Protein AF-A0A2A4SV61-F1 (afdb_monomer_lite)

Foldseek 3Di:
DPPPPPVVVVVVVVLVVVLVVLLVVLVLLLQLQVQADPQFAEPVRNDHDPVAGSRPVHNVSSHSNRPLCQQFAPLSSVVSVVSNLVSPDDDDDDPVVVVVVVVLSLLVLLLLLLVDDQPDVCNCNHTHPSSNVSNVVLVPPPCSVVSNVVSVVVNVVVCVVSPCPPVVVVVVVVVVVVVVVVVVVVVVVVVVVVVVVVVVCVVVVVDDPPPPPPVVNVVVVVVVVVVVVVVVVVPDPPPDDDPDDDDDDDDDDDDDDDDDDDDPPPVVVVVVVVVVVVVVVVVVVVVVVVDDPPDPDDD

InterPro domains:
  IPR025199 DNA translocase FtsK, 4TM region [PF13491] (23-156)

pLDDT: mean 72.24, std 16.68, range [32.06, 92.56]

Organism: NCBI:txid2024889

Secondary structure (DSSP, 8-state):
--TTSHHHHHHHHHHHHHHHHHHHHHHHHHHHHHT--TTS--SS--PPPTT---STTHHHHHHHHHHHHHHHGGGGGHHHHHHHHHHT-----HHHHHHHHHHHHHHHHHHHHHHSPTT-THHHHHHHHHHHHHHHHHHS-TTHHHHHHHHHHHHHHHHHHTTTTTHHHHHHHHHHHHHHHHHHHHHHHHHHHHHHHHHHHHHTTSS----TT-HHHHHHHHHHHHHHHHHHTT-----S------------------------SSHHHHHHHHHHHHHHHHHHHHHHHTS--------

Sequence (299 aa):
MIFQLNSSIENNSLLKLWAPIKVLFGCIIFTTIVTQGWSDPSPENLLYSTEGIQNWLGLPGALVGGGLLMLWGWSAVALPLYWVFLSHQRKSPCGITFMVHLLAMMMFNLFVSLLFPQDHPSLYQATGLFGVMANQTLLEFPGRWLSLAIVAVYLTRFARRQRFSDTFPQLLLKLALYTFAFFKISCIYIFDSFQRLVRELQKQGLFSPINASFPGWQLFGQLREQWRNQSSLKESPLGQGALVTYHQSSNEKGKQQDQKSGNDHNVNQVSNQEVQAKLLLQRALEEYESHPHSQSEGM

Radius of gyration: 30.62 Å; chains: 1; bounding box: 87×69×86 Å

Structure (mmCIF, N/CA/C/O backbone):
data_AF-A0A2A4SV61-F1
#
_entry.id   AF-A0A2A4SV61-F1
#
loop_
_atom_site.group_PDB
_atom_site.id
_atom_site.type_symbol
_atom_site.label_atom_id
_atom_site.label_alt_id
_atom_site.label_comp_id
_atom_site.label_asym_id
_atom_site.label_entity_id
_atom_site.label_seq_id
_atom_site.pdbx_PDB_ins_code
_atom_site.Cartn_x
_atom_site.Cartn_y
_atom_site.Cartn_z
_atom_site.occupancy
_atom_site.B_iso_or_equiv
_atom_site.auth_seq_id
_atom_site.auth_comp_id
_atom_site.auth_asym_id
_atom_site.auth_atom_id
_atom_site.pdbx_PDB_model_num
ATOM 1 N N . MET A 1 1 ? -4.149 -21.597 47.122 1.00 51.56 1 MET A N 1
ATOM 2 C CA . MET A 1 1 ? -4.898 -21.744 45.851 1.00 51.56 1 MET A CA 1
ATOM 3 C C . MET A 1 1 ? -5.653 -20.460 45.447 1.00 51.56 1 MET A C 1
ATOM 5 O O . MET A 1 1 ? -6.688 -20.554 44.811 1.00 51.56 1 MET A O 1
ATOM 9 N N . ILE A 1 2 ? -5.152 -19.256 45.785 1.00 51.47 2 ILE A N 1
ATOM 10 C CA . ILE A 1 2 ? -5.833 -17.966 45.499 1.00 51.47 2 ILE A CA 1
ATOM 11 C C . ILE A 1 2 ? -4.993 -17.048 44.575 1.00 51.47 2 ILE A C 1
ATOM 13 O O . ILE A 1 2 ? -5.512 -16.114 43.980 1.00 51.47 2 ILE A O 1
ATOM 17 N N . PHE A 1 3 ? -3.714 -17.361 44.332 1.00 50.41 3 PHE A N 1
ATOM 18 C CA . PHE A 1 3 ? -2.809 -16.491 43.561 1.00 50.41 3 PHE A CA 1
ATOM 19 C C . PHE A 1 3 ? -2.845 -16.654 42.027 1.00 50.41 3 PHE A C 1
ATOM 21 O O . PHE A 1 3 ? -2.245 -15.847 41.325 1.00 50.41 3 PHE A O 1
ATOM 28 N N . GLN A 1 4 ? -3.550 -17.649 41.472 1.00 50.88 4 GLN A N 1
ATOM 29 C CA . GLN A 1 4 ? -3.588 -17.857 40.011 1.00 50.88 4 GLN A CA 1
ATOM 30 C C . GLN A 1 4 ? -4.715 -17.109 39.280 1.00 50.88 4 GLN A C 1
ATOM 32 O O . GLN A 1 4 ? -4.640 -16.954 38.064 1.00 50.88 4 GLN A O 1
ATOM 37 N N . LEU A 1 5 ? -5.719 -16.582 39.986 1.00 50.31 5 LEU A N 1
ATOM 38 C CA . LEU A 1 5 ? -6.856 -15.904 39.348 1.00 50.31 5 LEU A CA 1
ATOM 39 C C . LEU A 1 5 ? -6.565 -14.452 38.934 1.00 50.31 5 LEU A C 1
ATOM 41 O O . LEU A 1 5 ? -7.201 -13.955 38.008 1.00 50.31 5 LEU A O 1
ATOM 45 N N . ASN A 1 6 ? -5.570 -13.790 39.537 1.00 48.53 6 ASN A N 1
ATOM 46 C CA . ASN A 1 6 ? -5.314 -12.371 39.258 1.00 48.53 6 ASN A CA 1
ATOM 47 C C . ASN A 1 6 ? -4.507 -12.131 37.962 1.00 48.53 6 ASN A C 1
ATOM 49 O O . ASN A 1 6 ? -4.719 -11.137 37.276 1.00 48.53 6 ASN A O 1
ATOM 53 N N . SER A 1 7 ? -3.654 -13.080 37.549 1.00 53.84 7 SER A N 1
ATOM 54 C CA . SER A 1 7 ? -2.826 -12.944 36.329 1.00 53.84 7 SER A CA 1
ATOM 55 C C . SER A 1 7 ? -3.602 -13.114 35.010 1.00 53.84 7 SER A C 1
ATOM 57 O O . SER A 1 7 ? -3.150 -12.686 33.947 1.00 53.84 7 SER A O 1
ATOM 59 N N . SER A 1 8 ? -4.790 -13.727 35.053 1.00 52.12 8 SER A N 1
ATOM 60 C CA . SER A 1 8 ? -5.627 -13.934 33.863 1.00 52.12 8 SER A CA 1
ATOM 61 C C . SER A 1 8 ? -6.466 -12.696 33.511 1.00 52.12 8 SER A C 1
ATOM 63 O O . SER A 1 8 ? -6.779 -12.458 32.343 1.00 52.12 8 SER A O 1
ATOM 65 N N . ILE A 1 9 ? -6.802 -11.869 34.505 1.00 55.81 9 ILE A N 1
ATOM 66 C CA . ILE A 1 9 ? -7.632 -10.673 34.313 1.00 55.81 9 ILE A CA 1
ATOM 67 C C . ILE A 1 9 ? -6.796 -9.520 33.737 1.00 55.81 9 ILE A C 1
ATOM 69 O O . ILE A 1 9 ? -7.251 -8.835 32.820 1.00 55.81 9 ILE A O 1
ATOM 73 N N . GLU A 1 10 ? -5.547 -9.365 34.184 1.00 53.84 10 GLU A N 1
ATOM 74 C CA . GLU A 1 10 ? -4.655 -8.280 33.747 1.00 53.84 10 GLU A CA 1
ATOM 75 C C . GLU A 1 10 ? -4.152 -8.456 32.299 1.00 53.84 10 GLU A C 1
ATOM 77 O O . GLU A 1 10 ? -4.061 -7.499 31.532 1.00 53.84 10 GLU A O 1
ATOM 82 N N . ASN A 1 11 ? -3.946 -9.698 31.848 1.00 57.22 11 ASN A N 1
ATOM 83 C CA . ASN A 1 11 ? -3.545 -9.967 30.463 1.00 57.22 11 ASN A CA 1
ATOM 84 C C . ASN A 1 11 ? -4.653 -9.651 29.439 1.00 57.22 11 ASN A C 1
ATOM 86 O O . ASN A 1 11 ? -4.369 -9.271 28.301 1.00 57.22 11 ASN A O 1
ATOM 90 N N . ASN A 1 12 ? -5.927 -9.756 29.832 1.00 62.41 12 ASN A N 1
ATOM 91 C CA . ASN A 1 12 ? -7.058 -9.515 28.933 1.00 62.41 12 ASN A CA 1
ATOM 92 C C . ASN A 1 12 ? -7.325 -8.022 28.667 1.00 62.41 12 ASN A C 1
ATOM 94 O O . ASN A 1 12 ? -7.865 -7.688 27.608 1.00 62.41 12 ASN A O 1
ATOM 98 N N . SER A 1 13 ? -6.958 -7.120 29.584 1.00 64.69 13 SER A N 1
ATOM 99 C CA . SER A 1 13 ? -7.075 -5.668 29.372 1.00 64.69 13 SER A CA 1
ATOM 100 C C . SER A 1 13 ? -5.965 -5.148 28.455 1.00 64.69 13 SER A C 1
ATOM 102 O O . SER A 1 13 ? -6.255 -4.431 27.496 1.00 64.69 13 SER A O 1
ATOM 104 N N . LEU A 1 14 ? -4.723 -5.599 28.659 1.00 65.75 14 LEU A N 1
ATOM 105 C CA . LEU A 1 14 ? -3.586 -5.280 27.791 1.00 65.75 14 LEU A CA 1
ATOM 106 C C . LEU A 1 14 ? -3.812 -5.776 26.357 1.00 65.75 14 LEU A C 1
ATOM 108 O O . LEU A 1 14 ? -3.688 -5.000 25.410 1.00 65.75 14 LEU A O 1
ATOM 112 N N . LEU A 1 15 ? -4.235 -7.033 26.175 1.00 66.25 15 LEU A N 1
ATOM 113 C CA . LEU A 1 15 ? -4.543 -7.602 24.853 1.00 66.25 15 LEU A CA 1
ATOM 114 C C . LEU A 1 15 ? -5.675 -6.862 24.121 1.00 66.25 15 LEU A C 1
ATOM 116 O O . LEU A 1 15 ? -5.646 -6.766 22.892 1.00 66.25 15 LEU A O 1
ATOM 120 N N . LYS A 1 16 ? -6.650 -6.303 24.851 1.00 68.50 16 LYS A N 1
ATOM 121 C CA . LYS A 1 16 ? -7.700 -5.454 24.264 1.00 68.50 16 LYS A CA 1
ATOM 122 C C . LYS A 1 16 ? -7.161 -4.109 23.769 1.00 68.50 16 LYS A C 1
ATOM 124 O O . LYS A 1 16 ? -7.688 -3.603 22.783 1.00 68.50 16 LYS A O 1
ATOM 129 N N . LEU A 1 17 ? -6.118 -3.563 24.397 1.00 76.00 17 LEU A N 1
ATOM 130 C CA . LEU A 1 17 ? -5.492 -2.298 23.994 1.00 76.00 17 LEU A CA 1
ATOM 131 C C . LEU A 1 17 ? -4.609 -2.440 22.740 1.00 76.00 17 LEU A C 1
ATOM 133 O O . LEU A 1 17 ? -4.460 -1.496 21.969 1.00 76.00 17 LEU A O 1
ATOM 137 N N . TRP A 1 18 ? -4.066 -3.631 22.483 1.00 75.19 18 TRP A N 1
ATOM 138 C CA . TRP A 1 18 ? -3.217 -3.882 21.312 1.00 75.19 18 TRP A CA 1
ATOM 139 C C . TRP A 1 18 ? -3.957 -3.788 19.975 1.00 75.19 18 TRP A C 1
ATOM 141 O O . TRP A 1 18 ? -3.357 -3.419 18.966 1.00 75.19 18 TRP A O 1
ATOM 151 N N . ALA A 1 19 ? -5.249 -4.120 19.940 1.00 71.62 19 ALA A N 1
ATOM 152 C CA . ALA A 1 19 ? -6.049 -4.039 18.721 1.00 71.62 19 ALA A CA 1
ATOM 153 C C . ALA A 1 19 ? -6.177 -2.596 18.179 1.00 71.62 19 ALA A C 1
ATOM 155 O O . ALA A 1 19 ? -5.795 -2.380 17.028 1.00 71.62 19 ALA A O 1
ATOM 156 N N . PRO A 1 20 ? -6.628 -1.591 18.961 1.00 75.38 20 PRO A N 1
ATOM 157 C CA . PRO A 1 20 ? -6.706 -0.213 18.477 1.00 75.38 20 PRO A CA 1
ATOM 158 C C . PRO A 1 20 ? -5.329 0.384 18.163 1.00 75.38 20 PRO A C 1
ATOM 160 O O . PRO A 1 20 ? -5.220 1.129 17.194 1.00 75.38 20 PRO A O 1
ATOM 163 N N . ILE A 1 21 ? -4.269 0.013 18.894 1.00 78.62 21 ILE A N 1
ATOM 164 C CA . ILE A 1 21 ? -2.895 0.452 18.582 1.00 78.62 21 ILE A CA 1
ATOM 165 C C . ILE A 1 21 ? -2.464 -0.039 17.194 1.00 78.62 21 ILE A C 1
ATOM 167 O O . ILE A 1 21 ? -1.928 0.734 16.405 1.00 78.62 21 ILE A O 1
ATOM 171 N N . LYS A 1 22 ? -2.733 -1.308 16.858 1.00 76.75 22 LYS A N 1
ATOM 172 C CA . LYS A 1 22 ? -2.422 -1.862 15.529 1.00 76.75 22 LYS A CA 1
ATOM 173 C C . LYS A 1 22 ? -3.186 -1.153 14.414 1.00 76.75 22 LYS A C 1
ATOM 175 O O . LYS A 1 22 ? -2.609 -0.913 13.358 1.00 76.75 22 LYS A O 1
ATOM 180 N N . VAL A 1 23 ? -4.458 -0.826 14.646 1.00 78.25 23 VAL A N 1
ATOM 181 C CA . VAL A 1 23 ? -5.273 -0.070 13.684 1.00 78.25 23 VAL A CA 1
ATOM 182 C C . VAL A 1 23 ? -4.717 1.340 13.506 1.00 78.25 23 VAL A C 1
ATOM 184 O O . VAL A 1 23 ? -4.529 1.765 12.373 1.00 78.25 23 VAL A O 1
ATOM 187 N N . LEU A 1 24 ? -4.381 2.029 14.600 1.00 79.62 24 LEU A N 1
ATOM 188 C CA . LEU A 1 24 ? -3.780 3.362 14.555 1.00 79.62 24 LEU A CA 1
ATOM 189 C C . LEU A 1 24 ? -2.465 3.353 13.767 1.00 79.62 24 LEU A C 1
ATOM 191 O O . LEU A 1 24 ? -2.272 4.192 12.895 1.00 79.62 24 LEU A O 1
ATOM 195 N N . PHE A 1 25 ? -1.600 2.370 14.021 1.00 82.62 25 PHE A N 1
ATOM 196 C CA . PHE A 1 25 ? -0.340 2.214 13.296 1.00 82.62 25 PHE A CA 1
ATOM 197 C C . PHE A 1 25 ? -0.565 1.937 11.801 1.00 82.62 25 PHE A C 1
ATOM 199 O O . PHE A 1 25 ? 0.106 2.520 10.954 1.00 82.62 25 PHE A O 1
ATOM 206 N N . GLY A 1 26 ? -1.562 1.112 11.462 1.00 83.25 26 GLY A N 1
ATOM 207 C CA . GLY A 1 26 ? -1.983 0.893 10.077 1.00 83.25 26 GLY A CA 1
ATOM 208 C C . GLY A 1 26 ? -2.469 2.178 9.398 1.00 83.25 26 GLY A C 1
ATOM 209 O O . GLY A 1 26 ? -2.046 2.474 8.285 1.00 83.25 26 GLY A O 1
ATOM 210 N N . CYS A 1 27 ? -3.294 2.980 10.075 1.00 82.94 27 CYS A N 1
ATOM 211 C CA . CYS A 1 27 ? -3.759 4.270 9.557 1.00 82.94 27 CYS A CA 1
ATOM 212 C C . CYS A 1 27 ? -2.615 5.277 9.379 1.00 82.94 27 CYS A C 1
ATOM 214 O O . CYS A 1 27 ? -2.603 6.014 8.395 1.00 82.94 27 CYS A O 1
ATOM 216 N N . ILE A 1 28 ? -1.648 5.291 10.301 1.00 85.31 28 ILE A N 1
ATOM 217 C CA . ILE A 1 28 ? -0.432 6.109 10.215 1.00 85.31 28 ILE A CA 1
ATOM 218 C C . ILE A 1 28 ? 0.346 5.752 8.945 1.00 85.31 28 ILE A C 1
ATOM 220 O O . ILE A 1 28 ? 0.581 6.631 8.123 1.00 85.31 28 ILE A O 1
ATOM 224 N N . ILE A 1 29 ? 0.644 4.466 8.727 1.00 86.75 29 ILE A N 1
ATOM 225 C CA . ILE A 1 29 ? 1.354 3.996 7.524 1.00 86.75 29 ILE A CA 1
ATOM 226 C C . ILE A 1 29 ? 0.562 4.306 6.247 1.00 86.75 29 ILE A C 1
ATOM 228 O O . ILE A 1 29 ? 1.123 4.739 5.243 1.00 86.75 29 ILE A O 1
ATOM 232 N N . PHE A 1 30 ? -0.755 4.094 6.267 1.00 87.62 30 PHE A N 1
ATOM 233 C CA . PHE A 1 30 ? -1.609 4.425 5.129 1.00 87.62 30 PHE A CA 1
ATOM 234 C C . PHE A 1 30 ? -1.514 5.912 4.782 1.00 87.62 30 PHE A C 1
ATOM 236 O O . PHE A 1 30 ? -1.318 6.263 3.622 1.00 87.62 30 PHE A O 1
ATOM 243 N N . THR A 1 31 ? -1.590 6.775 5.797 1.00 85.50 31 THR A N 1
ATOM 244 C CA . THR A 1 31 ? -1.479 8.225 5.621 1.00 85.50 31 THR A CA 1
ATOM 245 C C . THR A 1 31 ? -0.122 8.583 5.030 1.00 85.50 31 THR A C 1
ATOM 247 O O . THR A 1 31 ? -0.092 9.289 4.033 1.00 85.50 31 THR A O 1
ATOM 250 N N . THR A 1 32 ? 0.981 8.024 5.543 1.00 89.31 32 THR A N 1
ATOM 251 C CA . THR A 1 32 ? 2.321 8.328 5.013 1.00 89.31 32 THR A CA 1
ATOM 252 C C . THR A 1 32 ? 2.492 7.946 3.552 1.00 89.31 32 THR A C 1
ATOM 254 O O . THR A 1 32 ? 3.194 8.647 2.840 1.00 89.31 32 THR A O 1
ATOM 257 N N . ILE A 1 33 ? 1.865 6.857 3.098 1.00 87.62 33 ILE A N 1
ATOM 258 C CA . ILE A 1 33 ? 1.924 6.444 1.690 1.00 87.62 33 ILE A CA 1
ATOM 259 C C . ILE A 1 33 ? 1.093 7.398 0.822 1.00 87.62 33 ILE A C 1
ATOM 261 O O . ILE A 1 33 ? 1.554 7.842 -0.223 1.00 87.62 33 ILE A O 1
ATOM 265 N N . VAL A 1 34 ? -0.131 7.721 1.248 1.00 87.88 34 VAL A N 1
ATOM 266 C CA . VAL A 1 34 ? -1.068 8.539 0.457 1.00 87.88 34 VAL A CA 1
ATOM 267 C C . VAL A 1 34 ? -0.649 10.008 0.399 1.00 87.88 34 VAL A C 1
ATOM 269 O O . VAL A 1 34 ? -0.910 10.673 -0.598 1.00 87.88 34 VAL A O 1
ATOM 272 N N . THR A 1 35 ? 0.002 10.521 1.444 1.00 87.50 35 THR A N 1
ATOM 273 C CA . THR A 1 35 ? 0.493 11.906 1.492 1.00 87.50 35 THR A CA 1
ATOM 274 C C . THR A 1 35 ? 1.910 12.056 0.947 1.00 87.50 35 THR A C 1
ATOM 276 O O . THR A 1 35 ? 2.476 13.134 1.088 1.00 87.50 35 THR A O 1
ATOM 279 N N . GLN A 1 36 ? 2.511 10.997 0.394 1.00 86.31 36 GLN A N 1
ATOM 280 C CA . GLN A 1 36 ? 3.852 11.080 -0.176 1.00 86.31 36 GLN A CA 1
ATOM 281 C C . GLN A 1 36 ? 3.828 11.954 -1.437 1.00 86.31 36 GLN A C 1
ATOM 283 O O . GLN A 1 36 ? 3.217 11.596 -2.447 1.00 86.31 36 GLN A O 1
ATOM 288 N N . GLY A 1 37 ? 4.517 13.088 -1.383 1.00 83.25 37 GLY A N 1
ATOM 289 C CA . GLY A 1 37 ? 4.795 13.932 -2.538 1.00 83.25 37 GLY A CA 1
ATOM 290 C C . GLY A 1 37 ? 5.889 13.344 -3.430 1.00 83.25 37 GLY A C 1
ATOM 291 O O . GLY A 1 37 ? 6.723 12.555 -2.989 1.00 83.25 37 GLY A O 1
ATOM 292 N N . TRP A 1 38 ? 5.930 13.754 -4.698 1.00 77.88 38 TRP A N 1
ATOM 293 C CA . TRP A 1 38 ? 7.012 13.363 -5.619 1.00 77.88 38 TRP A CA 1
ATOM 294 C C . TRP A 1 38 ? 8.381 13.895 -5.181 1.00 77.88 38 TRP A C 1
ATOM 296 O O . TRP A 1 38 ? 9.405 13.276 -5.453 1.00 77.88 38 TRP A O 1
ATOM 306 N N . SER A 1 39 ? 8.374 15.030 -4.485 1.00 80.75 39 SER A N 1
ATOM 307 C CA . SER A 1 39 ? 9.557 15.719 -3.972 1.00 80.75 39 SER A CA 1
ATOM 308 C C . SER A 1 39 ? 9.935 15.284 -2.548 1.00 80.75 39 SER A C 1
ATOM 310 O O . SER A 1 39 ? 10.888 15.820 -1.980 1.00 80.75 39 SER A O 1
ATOM 312 N N . ASP A 1 40 ? 9.180 14.355 -1.949 1.00 84.12 40 ASP A N 1
ATOM 313 C CA . ASP A 1 40 ? 9.438 13.895 -0.587 1.00 84.12 40 ASP A CA 1
ATOM 314 C C . ASP A 1 40 ? 10.644 12.949 -0.533 1.00 84.12 40 ASP A C 1
ATOM 316 O O . ASP A 1 40 ? 10.832 12.119 -1.430 1.00 84.12 40 ASP A O 1
ATOM 320 N N . PRO A 1 41 ? 11.442 13.013 0.548 1.00 81.19 41 PRO A N 1
ATOM 321 C CA . PRO A 1 41 ? 12.617 12.174 0.683 1.00 81.19 41 PRO A CA 1
ATOM 322 C C . PRO A 1 41 ? 12.243 10.690 0.744 1.00 81.19 41 PRO A C 1
ATOM 324 O O . PRO A 1 41 ? 11.275 10.287 1.393 1.00 81.19 41 PRO A O 1
ATOM 327 N N . SER A 1 42 ? 13.066 9.872 0.099 1.00 84.00 42 SER A N 1
ATOM 328 C CA . SER A 1 42 ? 13.009 8.409 0.123 1.00 84.00 42 SER A CA 1
ATOM 329 C C . SER A 1 42 ? 14.395 7.846 0.472 1.00 84.00 42 SER A C 1
ATOM 331 O O . SER A 1 42 ? 15.375 8.592 0.454 1.00 84.00 42 SER A O 1
ATOM 333 N N . PRO A 1 43 ? 14.528 6.548 0.795 1.00 82.19 43 PRO A N 1
ATOM 334 C CA . PRO A 1 43 ? 15.834 5.956 1.097 1.00 82.19 43 PRO A CA 1
ATOM 335 C C . PRO A 1 43 ? 16.877 6.120 -0.022 1.00 82.19 43 PRO A C 1
ATOM 337 O O . PRO A 1 43 ? 18.065 6.206 0.272 1.00 82.19 43 PRO A O 1
ATOM 340 N N . GLU A 1 44 ? 16.442 6.190 -1.284 1.00 77.44 44 GLU A N 1
ATOM 341 C CA . GLU A 1 44 ? 17.312 6.423 -2.447 1.00 77.44 44 GLU A CA 1
ATOM 342 C C . GLU A 1 44 ? 17.530 7.911 -2.745 1.00 77.44 44 GLU A C 1
ATOM 344 O O . GLU A 1 44 ? 18.569 8.289 -3.283 1.00 77.44 44 GLU A O 1
ATOM 349 N N . ASN A 1 45 ? 16.582 8.768 -2.360 1.00 76.44 45 ASN A N 1
ATOM 350 C CA . ASN A 1 45 ? 16.672 10.210 -2.537 1.00 76.44 45 ASN A CA 1
ATOM 351 C C . ASN A 1 45 ? 16.475 10.928 -1.197 1.00 76.44 45 ASN A C 1
ATOM 353 O O . ASN A 1 45 ? 15.378 11.373 -0.863 1.00 76.44 45 ASN A O 1
ATOM 357 N N . LEU A 1 46 ? 17.557 11.022 -0.423 1.00 76.38 46 LEU A N 1
ATOM 358 C CA . LEU A 1 46 ? 17.592 11.714 0.872 1.00 76.38 46 LEU A CA 1
ATOM 359 C C . LEU A 1 46 ? 17.671 13.244 0.738 1.00 76.38 46 LEU A C 1
ATOM 361 O O . LEU A 1 46 ? 17.625 13.950 1.748 1.00 76.38 46 LEU A O 1
ATOM 365 N N . LEU A 1 47 ? 17.826 13.762 -0.484 1.00 67.44 47 LEU A N 1
ATOM 366 C CA . LEU A 1 47 ? 17.884 15.197 -0.726 1.00 67.44 47 LEU A CA 1
ATOM 367 C C . LEU A 1 47 ? 16.497 15.798 -0.519 1.00 67.44 47 LEU A C 1
ATOM 369 O O . LEU A 1 47 ? 15.533 15.471 -1.206 1.00 67.44 47 LEU A O 1
ATOM 373 N N . TYR A 1 48 ? 16.420 16.702 0.448 1.00 63.41 48 TYR A N 1
ATOM 374 C CA . TYR A 1 48 ? 15.235 17.504 0.684 1.00 63.41 48 TYR A CA 1
ATOM 375 C C . TYR A 1 48 ? 15.012 18.458 -0.480 1.00 63.41 48 TYR A C 1
ATOM 377 O O . TYR A 1 48 ? 15.917 19.211 -0.850 1.00 63.41 48 TYR A O 1
ATOM 385 N N . SER A 1 49 ? 13.798 18.462 -1.025 1.00 63.72 49 SER A N 1
ATOM 386 C CA . SER A 1 49 ? 13.429 19.470 -2.008 1.00 63.72 49 SER A CA 1
ATOM 387 C C . SER A 1 49 ? 13.357 20.857 -1.364 1.00 63.72 49 SER A C 1
ATOM 389 O O . SER A 1 49 ? 13.039 21.010 -0.181 1.00 63.72 49 SER A O 1
ATOM 391 N N . THR A 1 50 ? 13.599 21.888 -2.169 1.00 64.00 50 THR A N 1
ATOM 392 C CA . THR A 1 50 ? 13.393 23.289 -1.782 1.00 64.00 50 THR A CA 1
ATOM 393 C C . THR A 1 50 ? 11.930 23.610 -1.465 1.00 64.00 50 THR A C 1
ATOM 395 O O . THR A 1 50 ? 11.663 24.607 -0.803 1.00 64.00 50 THR A O 1
ATOM 398 N N . GLU A 1 51 ? 10.988 22.772 -1.910 1.00 70.50 51 GLU A N 1
ATOM 399 C CA . GLU A 1 51 ? 9.548 22.903 -1.647 1.00 70.50 51 GLU A CA 1
ATOM 400 C C . GLU A 1 51 ? 9.142 22.354 -0.265 1.00 70.50 51 GLU A C 1
ATOM 402 O O . GLU A 1 51 ? 7.998 22.523 0.157 1.00 70.50 51 GLU A O 1
ATOM 407 N N . GLY A 1 52 ? 10.078 21.739 0.469 1.00 74.75 52 GLY A N 1
ATOM 408 C CA . GLY A 1 52 ? 9.839 21.148 1.786 1.00 74.75 52 GLY A CA 1
ATOM 409 C C . GLY A 1 52 ? 9.280 19.722 1.730 1.00 74.75 52 GLY A C 1
ATOM 410 O O . GLY A 1 52 ? 9.188 19.114 0.665 1.00 74.75 52 GLY A O 1
ATOM 411 N N . ILE A 1 53 ? 8.947 19.170 2.905 1.00 80.12 53 ILE A N 1
ATOM 412 C CA . ILE A 1 53 ? 8.282 17.864 3.034 1.00 80.12 53 ILE A CA 1
ATOM 413 C C . ILE A 1 53 ? 6.770 18.072 2.939 1.00 80.12 53 ILE A C 1
ATOM 415 O O . ILE A 1 53 ? 6.189 18.780 3.764 1.00 80.12 53 ILE A O 1
ATOM 419 N N . GLN A 1 54 ? 6.140 17.415 1.973 1.00 81.75 54 GLN A N 1
ATOM 420 C CA . GLN A 1 54 ? 4.692 17.391 1.772 1.00 81.75 54 GLN A CA 1
ATOM 421 C C . GLN A 1 54 ? 4.008 16.325 2.640 1.00 81.75 54 GLN A C 1
ATOM 423 O O . GLN A 1 54 ? 2.833 16.473 2.991 1.00 81.75 54 GLN A O 1
ATOM 428 N N . ASN A 1 55 ? 4.740 15.279 3.040 1.00 86.94 55 ASN A N 1
ATOM 429 C CA . ASN A 1 55 ? 4.232 14.243 3.930 1.00 86.94 55 ASN A CA 1
ATOM 430 C C . ASN A 1 55 ? 3.718 14.814 5.261 1.00 86.94 55 ASN A C 1
ATOM 432 O O . ASN A 1 55 ? 4.437 15.503 5.991 1.00 86.94 55 ASN A O 1
ATOM 436 N N . TRP A 1 56 ? 2.490 14.451 5.637 1.00 83.31 56 TRP A N 1
ATOM 437 C CA . TRP A 1 56 ? 1.832 14.991 6.831 1.00 83.31 56 TRP A CA 1
ATOM 438 C C . TRP A 1 56 ? 2.505 14.588 8.144 1.00 83.31 56 TRP A C 1
ATOM 440 O O . TRP A 1 56 ? 2.338 15.273 9.152 1.00 83.31 56 TRP A O 1
ATOM 450 N N . LEU A 1 57 ? 3.259 13.486 8.152 1.00 85.56 57 LEU A N 1
ATOM 451 C CA . LEU A 1 57 ? 4.002 13.033 9.331 1.00 85.56 57 LEU A CA 1
ATOM 452 C C . LEU A 1 57 ? 5.473 13.474 9.313 1.00 85.56 57 LEU A C 1
ATOM 454 O O . LEU A 1 57 ? 6.283 12.962 10.090 1.00 85.56 57 LEU A O 1
ATOM 458 N N . GLY A 1 58 ? 5.825 14.421 8.440 1.00 86.12 58 GLY A N 1
ATOM 459 C CA . GLY A 1 58 ? 7.176 14.955 8.314 1.00 86.12 58 GLY A CA 1
ATOM 460 C C . GLY A 1 58 ? 8.179 13.911 7.822 1.00 86.12 58 GLY A C 1
ATOM 461 O O . GLY A 1 58 ? 7.828 12.970 7.112 1.00 86.12 58 GLY A O 1
ATOM 462 N N . LEU A 1 59 ? 9.449 14.071 8.209 1.00 86.00 59 LEU A N 1
ATOM 463 C CA . LEU A 1 59 ? 10.554 13.256 7.690 1.00 86.00 59 LEU A CA 1
ATOM 464 C C . LEU A 1 59 ? 10.394 11.749 7.949 1.00 86.00 59 LEU A C 1
ATOM 466 O O . LEU A 1 59 ? 10.598 10.974 7.014 1.00 86.00 59 LEU A O 1
ATOM 470 N N . PRO A 1 60 ? 10.039 11.289 9.166 1.00 86.94 60 PRO A N 1
ATOM 471 C CA . PRO A 1 60 ? 9.896 9.857 9.414 1.00 86.94 60 PRO A CA 1
ATOM 472 C C . PRO A 1 60 ? 8.789 9.247 8.555 1.00 86.94 60 PRO A C 1
ATOM 474 O O . PRO A 1 60 ? 8.943 8.142 8.040 1.00 86.94 60 PRO A O 1
ATOM 477 N N . GLY A 1 61 ? 7.693 9.988 8.366 1.00 86.06 61 GLY A N 1
ATOM 478 C CA . GLY A 1 61 ? 6.608 9.585 7.483 1.00 86.06 61 GLY A CA 1
ATOM 479 C C . GLY A 1 61 ? 7.037 9.512 6.028 1.00 86.06 61 GLY A C 1
ATOM 480 O O . GLY A 1 61 ? 6.778 8.504 5.380 1.00 86.06 61 GLY A O 1
ATOM 481 N N . ALA A 1 62 ? 7.749 10.533 5.551 1.00 87.06 62 ALA A N 1
ATOM 482 C CA . ALA A 1 62 ? 8.262 10.592 4.189 1.00 87.06 62 ALA A CA 1
ATOM 483 C C . ALA A 1 62 ? 9.224 9.436 3.874 1.00 87.06 62 ALA A C 1
ATOM 485 O O . ALA A 1 62 ? 9.088 8.782 2.846 1.00 87.06 62 ALA A O 1
ATOM 486 N N . LEU A 1 63 ? 10.144 9.114 4.790 1.00 89.06 63 LEU A N 1
ATOM 487 C CA . LEU A 1 63 ? 11.085 8.003 4.612 1.00 89.06 63 LEU A CA 1
ATOM 488 C C . LEU A 1 63 ? 10.388 6.641 4.598 1.00 89.06 63 LEU A C 1
ATOM 490 O O . LEU A 1 63 ? 10.715 5.790 3.771 1.00 89.06 63 LEU A O 1
ATOM 494 N N . VAL A 1 64 ? 9.428 6.425 5.502 1.00 90.00 64 VAL A N 1
ATOM 495 C CA . VAL A 1 64 ? 8.673 5.166 5.565 1.00 90.00 64 VAL A CA 1
ATOM 496 C C . VAL A 1 64 ? 7.751 5.030 4.354 1.00 90.00 64 VAL A C 1
ATOM 498 O O . VAL A 1 64 ? 7.769 3.993 3.695 1.00 90.00 64 VAL A O 1
ATOM 501 N N . GLY A 1 65 ? 6.974 6.066 4.033 1.00 88.00 65 GLY A N 1
ATOM 502 C CA . GLY A 1 65 ? 6.072 6.100 2.882 1.00 88.00 65 GLY A CA 1
ATOM 503 C C . GLY A 1 65 ? 6.826 5.949 1.564 1.00 88.00 65 GLY A C 1
ATOM 504 O O . GLY A 1 65 ? 6.511 5.058 0.776 1.00 88.00 65 GLY A O 1
ATOM 505 N N . GLY A 1 66 ? 7.877 6.747 1.371 1.00 88.81 66 GLY A N 1
ATOM 506 C CA . GLY A 1 66 ? 8.761 6.692 0.210 1.00 88.81 66 GLY A CA 1
ATOM 507 C C . GLY A 1 66 ? 9.463 5.345 0.067 1.00 88.81 66 GLY A C 1
ATOM 508 O O . GLY A 1 66 ? 9.470 4.780 -1.020 1.00 88.81 66 GLY A O 1
ATOM 509 N N . GLY A 1 67 ? 9.979 4.769 1.157 1.00 89.44 67 GLY A N 1
ATOM 510 C CA . GLY A 1 67 ? 10.591 3.437 1.132 1.00 89.44 67 GLY A CA 1
ATOM 511 C C . GLY A 1 67 ? 9.599 2.323 0.787 1.00 89.44 67 GLY A C 1
ATOM 512 O O . GLY A 1 67 ? 9.915 1.426 0.006 1.00 89.44 67 GLY A O 1
ATOM 513 N N . LEU A 1 68 ? 8.374 2.389 1.317 1.00 90.81 68 LEU A N 1
ATOM 514 C CA . LEU A 1 68 ? 7.313 1.434 0.992 1.00 90.81 68 LEU A CA 1
ATOM 515 C C . LEU A 1 68 ? 6.887 1.535 -0.481 1.00 90.81 68 LEU A C 1
ATOM 517 O O . LEU A 1 68 ? 6.755 0.504 -1.141 1.00 90.81 68 LEU A O 1
ATOM 521 N N . LEU A 1 69 ? 6.711 2.753 -1.001 1.00 90.25 69 LEU A N 1
ATOM 522 C CA . LEU A 1 69 ? 6.383 3.005 -2.409 1.00 90.25 69 LEU A CA 1
ATOM 523 C C . LEU A 1 69 ? 7.523 2.610 -3.352 1.00 90.25 69 LEU A C 1
ATOM 525 O O . LEU A 1 69 ? 7.276 2.082 -4.426 1.00 90.25 69 LEU A O 1
ATOM 529 N N . MET A 1 70 ? 8.773 2.806 -2.955 1.00 90.31 70 MET A N 1
ATOM 530 C CA . MET A 1 70 ? 9.930 2.382 -3.741 1.00 90.31 70 MET A CA 1
ATOM 531 C C . MET A 1 70 ? 9.987 0.854 -3.872 1.00 90.31 70 MET A C 1
ATOM 533 O O . MET A 1 70 ? 10.156 0.318 -4.965 1.00 90.31 70 MET A O 1
ATOM 537 N N . LEU A 1 71 ? 9.788 0.129 -2.767 1.00 90.75 71 LEU A N 1
ATOM 538 C CA . LEU A 1 71 ? 9.873 -1.332 -2.761 1.00 90.75 71 LEU A CA 1
ATOM 539 C C . LEU A 1 71 ? 8.660 -2.003 -3.417 1.00 90.75 71 LEU A C 1
ATOM 541 O O . LEU A 1 71 ? 8.838 -2.937 -4.198 1.00 90.75 71 LEU A O 1
ATOM 545 N N . TRP A 1 72 ? 7.447 -1.539 -3.107 1.00 91.12 72 TRP A N 1
ATOM 546 C CA . TRP A 1 72 ? 6.193 -2.200 -3.492 1.00 91.12 72 TRP A CA 1
ATOM 547 C C . TRP A 1 72 ? 5.283 -1.353 -4.394 1.00 91.12 72 TRP A C 1
ATOM 549 O O . TRP A 1 72 ? 4.219 -1.823 -4.798 1.00 91.12 72 TRP A O 1
ATOM 559 N N . GLY A 1 73 ? 5.648 -0.119 -4.733 1.00 91.00 73 GLY A N 1
ATOM 560 C CA . GLY A 1 73 ? 4.796 0.777 -5.519 1.00 91.00 73 GLY A CA 1
ATOM 561 C C . GLY A 1 73 ? 3.479 1.084 -4.813 1.00 91.00 73 GLY A C 1
ATOM 562 O O . GLY A 1 73 ? 3.335 0.921 -3.600 1.00 91.00 73 GLY A O 1
ATOM 563 N N . TRP A 1 74 ? 2.462 1.458 -5.585 1.00 90.12 74 TRP A N 1
ATOM 564 C CA . TRP A 1 74 ? 1.103 1.674 -5.082 1.00 90.12 74 TRP A CA 1
ATOM 565 C C . TRP A 1 74 ? 0.464 0.424 -4.471 1.00 90.12 74 TRP A C 1
ATOM 567 O O . TRP A 1 74 ? -0.443 0.541 -3.643 1.00 90.12 74 TRP A O 1
ATOM 577 N N . SER A 1 75 ? 0.962 -0.775 -4.784 1.00 87.94 75 SER A N 1
ATOM 578 C CA . SER A 1 75 ? 0.535 -1.991 -4.089 1.00 87.94 75 SER A CA 1
ATOM 579 C C . SER A 1 75 ? 0.851 -1.957 -2.581 1.00 87.94 75 SER A C 1
ATOM 581 O O . SER A 1 75 ? 0.187 -2.648 -1.804 1.00 87.94 75 SER A O 1
ATOM 583 N N . ALA A 1 76 ? 1.799 -1.115 -2.142 1.00 87.81 76 ALA A N 1
ATOM 584 C CA . ALA A 1 76 ? 2.112 -0.894 -0.733 1.00 87.81 76 ALA A CA 1
ATOM 585 C C . ALA A 1 76 ? 0.890 -0.437 0.072 1.00 87.81 76 ALA A C 1
ATOM 587 O O . ALA A 1 76 ? 0.799 -0.741 1.256 1.00 87.81 76 ALA A O 1
ATOM 588 N N . VAL A 1 77 ? -0.087 0.225 -0.557 1.00 86.12 77 VAL A N 1
ATOM 589 C CA . VAL A 1 77 ? -1.343 0.639 0.091 1.00 86.12 77 VAL A CA 1
ATOM 590 C C . VAL A 1 77 ? -2.132 -0.564 0.621 1.00 86.12 77 VAL A C 1
ATOM 592 O O . VAL A 1 77 ? -2.838 -0.457 1.628 1.00 86.12 77 VAL A O 1
ATOM 595 N N . ALA A 1 78 ? -1.974 -1.741 0.010 1.00 82.00 78 ALA A N 1
ATOM 596 C CA . ALA A 1 78 ? -2.609 -2.955 0.496 1.00 82.00 78 ALA A CA 1
ATOM 597 C C . ALA A 1 78 ? -2.026 -3.434 1.841 1.00 82.00 78 ALA A C 1
ATOM 599 O O . ALA A 1 78 ? -2.759 -4.063 2.596 1.00 82.00 78 ALA A O 1
ATOM 600 N N . LEU A 1 79 ? -0.775 -3.101 2.202 1.00 79.56 79 LEU A N 1
ATOM 601 C CA . LEU A 1 79 ? -0.155 -3.501 3.481 1.00 79.56 79 LEU A CA 1
ATOM 602 C C . LEU A 1 79 ? -0.919 -2.980 4.708 1.00 79.56 79 LEU A C 1
ATOM 604 O O . LEU A 1 79 ? -1.330 -3.801 5.534 1.00 79.56 79 LEU A O 1
ATOM 608 N N . PRO A 1 80 ? -1.137 -1.659 4.869 1.00 79.19 80 PRO A N 1
ATOM 609 C CA . PRO A 1 80 ? -1.851 -1.136 6.026 1.00 79.19 80 PRO A CA 1
ATOM 610 C C . PRO A 1 80 ? -3.313 -1.585 6.045 1.00 79.19 80 PRO A C 1
ATOM 612 O O . PRO A 1 80 ? -3.816 -1.945 7.109 1.00 79.19 80 PRO A O 1
ATOM 615 N N . LEU A 1 81 ? -3.976 -1.661 4.884 1.00 75.06 81 LEU A N 1
ATOM 616 C CA . LEU A 1 81 ? -5.320 -2.240 4.769 1.00 75.06 81 LEU A CA 1
ATOM 617 C C . LEU A 1 81 ? -5.333 -3.670 5.313 1.00 75.06 81 LEU A C 1
ATOM 619 O O . LEU A 1 81 ? -6.134 -4.012 6.183 1.00 75.06 81 LEU A O 1
ATOM 623 N N . TYR A 1 82 ? -4.396 -4.492 4.856 1.00 71.88 82 TYR A N 1
ATOM 624 C CA . TYR A 1 82 ? -4.290 -5.882 5.258 1.00 71.88 82 TYR A CA 1
ATOM 625 C C . TYR A 1 82 ? -3.991 -6.040 6.751 1.00 71.88 82 TYR A C 1
ATOM 627 O O . TYR A 1 82 ? -4.584 -6.895 7.409 1.00 71.88 82 TYR A O 1
ATOM 635 N N . TRP A 1 83 ? -3.157 -5.164 7.315 1.00 70.44 83 TRP A N 1
ATOM 636 C CA . TRP A 1 83 ? -2.872 -5.106 8.749 1.00 70.44 83 TRP A CA 1
ATOM 637 C C . TRP A 1 83 ? -4.110 -4.760 9.588 1.00 70.44 83 TRP A C 1
ATOM 639 O O . TRP A 1 83 ? -4.359 -5.377 10.630 1.00 70.44 83 TRP A O 1
ATOM 649 N N . VAL A 1 84 ? -4.927 -3.812 9.119 1.00 68.56 84 VAL A N 1
ATOM 650 C CA . VAL A 1 84 ? -6.203 -3.461 9.757 1.00 68.56 84 VAL A CA 1
ATOM 651 C C . VAL A 1 84 ? -7.155 -4.662 9.739 1.00 68.56 84 VAL A C 1
ATOM 653 O O . VAL A 1 84 ? -7.736 -4.985 10.776 1.00 68.56 84 VAL A O 1
ATOM 656 N N . PHE A 1 85 ? -7.255 -5.397 8.628 1.00 68.38 85 PHE A N 1
ATOM 657 C CA . PHE A 1 85 ? -8.106 -6.595 8.548 1.00 68.38 85 PHE A CA 1
ATOM 658 C C . PHE A 1 85 ? -7.615 -7.745 9.439 1.00 68.38 85 PHE A C 1
ATOM 660 O O . PHE A 1 85 ? -8.406 -8.379 10.140 1.00 68.38 85 PHE A O 1
ATOM 667 N N . LEU A 1 86 ? -6.303 -7.971 9.469 1.00 64.50 86 LEU A N 1
ATOM 668 C CA . LEU A 1 86 ? -5.622 -8.925 10.347 1.00 64.50 86 LEU A CA 1
ATOM 669 C C . LEU A 1 86 ? -5.918 -8.691 11.825 1.00 64.50 86 LEU A C 1
ATOM 671 O O . LEU A 1 86 ? -6.130 -9.643 12.574 1.00 64.50 86 LEU A O 1
ATOM 675 N N . SER A 1 87 ? -5.935 -7.423 12.250 1.00 63.75 87 SER A N 1
ATOM 676 C CA . SER A 1 87 ? -6.172 -7.056 13.650 1.00 63.75 87 SER A CA 1
ATOM 677 C C . SER A 1 87 ? -7.540 -7.523 14.165 1.00 63.75 87 SER A C 1
ATOM 679 O O . SER A 1 87 ? -7.713 -7.728 15.367 1.00 63.75 87 SER A O 1
ATOM 681 N N . HIS A 1 88 ? -8.490 -7.757 13.255 1.00 63.78 88 HIS A N 1
ATOM 682 C CA . HIS A 1 88 ? -9.825 -8.252 13.565 1.00 63.78 88 HIS A CA 1
ATOM 683 C C . HIS A 1 88 ? -9.900 -9.787 13.667 1.00 63.78 88 HIS A C 1
ATOM 685 O O . HIS A 1 88 ? -10.858 -10.324 14.231 1.00 63.78 88 HIS A O 1
ATOM 691 N N . GLN A 1 89 ? -8.899 -10.518 13.163 1.00 64.12 89 GLN A N 1
ATOM 692 C CA . GLN A 1 89 ? -8.873 -11.977 13.233 1.00 64.12 89 GLN A CA 1
ATOM 693 C C . GLN A 1 89 ? -8.280 -12.458 14.563 1.00 64.12 89 GLN A C 1
ATOM 695 O O . GLN A 1 89 ? -7.105 -12.287 14.874 1.00 64.12 89 GLN A O 1
ATOM 700 N N . ARG A 1 90 ? -9.127 -13.082 15.384 1.00 54.28 90 ARG A N 1
ATOM 701 C CA . ARG A 1 90 ? -8.908 -13.189 16.834 1.00 54.28 90 ARG A CA 1
ATOM 702 C C . ARG A 1 90 ? -7.988 -14.324 17.320 1.00 54.28 90 ARG A C 1
ATOM 704 O O . ARG A 1 90 ? -7.926 -14.512 18.529 1.00 54.28 90 ARG A O 1
ATOM 711 N N . LYS A 1 91 ? -7.344 -15.142 16.472 1.00 56.91 91 LYS A N 1
ATOM 712 C CA . LYS A 1 91 ? -6.794 -16.442 16.946 1.00 56.91 91 LYS A CA 1
ATOM 713 C C . LYS A 1 91 ? -5.589 -17.021 16.188 1.00 56.91 91 LYS A C 1
ATOM 715 O O . LYS A 1 91 ? -5.624 -18.197 15.841 1.00 56.91 91 LYS A O 1
ATOM 720 N N . SER A 1 92 ? -4.512 -16.275 15.946 1.00 54.44 92 SER A N 1
ATOM 721 C CA . SER A 1 92 ? -3.329 -16.898 15.330 1.00 54.44 92 SER A CA 1
ATOM 722 C C . SER A 1 92 ? -2.005 -16.489 15.984 1.00 54.44 92 SER A C 1
ATOM 724 O O . SER A 1 92 ? -1.839 -15.309 16.305 1.00 54.44 92 SER A O 1
ATOM 726 N N . PRO A 1 93 ? -1.061 -17.431 16.205 1.00 55.31 93 PRO A N 1
ATOM 727 C CA . PRO A 1 93 ? 0.269 -17.122 16.720 1.00 55.31 93 PRO A CA 1
ATOM 728 C C . PRO A 1 93 ? 0.971 -16.099 15.816 1.00 55.31 93 PRO A C 1
ATOM 730 O O . PRO A 1 93 ? 1.006 -16.226 14.588 1.00 55.31 93 PRO A O 1
ATOM 733 N N . CYS A 1 94 ? 1.499 -15.055 16.457 1.00 65.25 94 CYS A N 1
ATOM 734 C CA . CYS A 1 94 ? 1.869 -13.774 15.850 1.00 65.25 94 CYS A CA 1
ATOM 735 C C . CYS A 1 94 ? 2.836 -13.903 14.651 1.00 65.25 94 CYS A C 1
ATOM 737 O O . CYS A 1 94 ? 2.652 -13.231 13.640 1.00 65.25 94 CYS A O 1
ATOM 739 N N . GLY A 1 95 ? 3.816 -14.814 14.723 1.00 71.31 95 GLY A N 1
ATOM 740 C CA . GLY A 1 95 ? 4.894 -14.916 13.729 1.00 71.31 95 GLY A CA 1
ATOM 741 C C . GLY A 1 95 ? 4.506 -15.600 12.413 1.00 71.31 95 GLY A C 1
ATOM 742 O O . GLY A 1 95 ? 4.669 -15.019 11.345 1.00 71.31 95 GLY A O 1
ATOM 743 N N . ILE A 1 96 ? 3.961 -16.822 12.467 1.00 75.00 96 ILE A N 1
ATOM 744 C CA . ILE A 1 96 ? 3.629 -17.599 11.252 1.00 75.00 96 ILE A CA 1
ATOM 745 C C . ILE A 1 96 ? 2.569 -16.871 10.425 1.00 75.00 96 ILE A C 1
ATOM 747 O O . ILE A 1 96 ? 2.647 -16.816 9.201 1.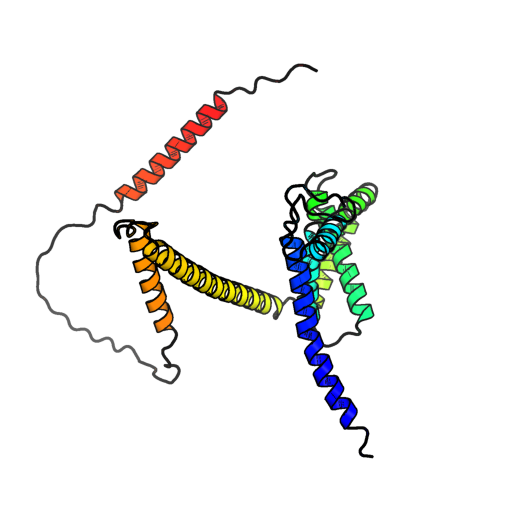00 75.00 96 ILE A O 1
ATOM 751 N N . THR A 1 97 ? 1.602 -16.261 11.110 1.00 75.62 97 THR A N 1
ATOM 752 C CA . THR A 1 97 ? 0.575 -15.435 10.476 1.00 75.62 97 THR A CA 1
ATOM 753 C C . THR A 1 97 ? 1.225 -14.307 9.699 1.00 75.62 97 THR A C 1
ATOM 755 O O . THR A 1 97 ? 1.005 -14.209 8.500 1.00 75.62 97 THR A O 1
ATOM 758 N N . PHE A 1 98 ? 2.084 -13.517 10.342 1.00 76.62 98 PHE A N 1
ATOM 759 C CA . PHE A 1 98 ? 2.784 -12.420 9.686 1.00 76.62 98 PHE A CA 1
ATOM 760 C C . PHE A 1 98 ? 3.564 -12.884 8.446 1.00 76.62 98 PHE A C 1
ATOM 762 O O . PHE A 1 98 ? 3.399 -12.296 7.382 1.00 76.62 98 PHE A O 1
ATOM 769 N N . MET A 1 99 ? 4.306 -13.992 8.533 1.00 81.62 99 MET A N 1
ATOM 770 C CA . MET A 1 99 ? 5.062 -14.532 7.393 1.00 81.62 99 MET A CA 1
ATOM 771 C C . MET A 1 99 ? 4.165 -14.957 6.226 1.00 81.62 99 MET A C 1
ATOM 773 O O . MET A 1 99 ? 4.437 -14.625 5.077 1.00 81.62 99 MET A O 1
ATOM 777 N N . VAL A 1 100 ? 3.052 -15.639 6.507 1.00 83.12 100 VAL A N 1
ATOM 778 C CA . VAL A 1 100 ? 2.065 -16.021 5.483 1.00 83.12 100 VAL A CA 1
ATOM 779 C C . VAL A 1 100 ? 1.452 -14.785 4.809 1.00 83.12 100 VAL A C 1
ATOM 781 O O . VAL A 1 100 ? 1.140 -14.806 3.620 1.00 83.12 100 VAL A O 1
ATOM 784 N N . HIS A 1 101 ? 1.283 -13.702 5.566 1.00 80.25 101 HIS A N 1
ATOM 785 C CA . HIS A 1 101 ? 0.701 -12.448 5.095 1.00 80.25 101 HIS A CA 1
ATOM 786 C C . HIS A 1 101 ? 1.694 -11.660 4.235 1.00 80.25 101 HIS A C 1
ATOM 788 O O . HIS A 1 101 ? 1.328 -11.188 3.160 1.00 80.25 101 HIS A O 1
ATOM 794 N N . LEU A 1 102 ? 2.959 -11.607 4.655 1.00 83.12 102 LEU A N 1
ATOM 795 C CA . LEU A 1 102 ? 4.064 -11.076 3.864 1.00 83.12 102 LEU A CA 1
ATOM 796 C C . LEU A 1 102 ? 4.204 -11.840 2.538 1.00 83.12 102 LEU A C 1
ATOM 798 O O . LEU A 1 102 ? 4.252 -11.227 1.475 1.00 83.12 102 LEU A O 1
ATOM 802 N N . LEU A 1 103 ? 4.165 -13.176 2.586 1.00 87.50 103 LEU A N 1
ATOM 803 C CA . LEU A 1 103 ? 4.205 -14.021 1.394 1.00 87.50 103 LEU A CA 1
ATOM 804 C C . LEU A 1 103 ? 3.029 -13.729 0.454 1.00 87.50 103 LEU A C 1
ATOM 806 O O . LEU A 1 103 ? 3.219 -13.626 -0.752 1.00 87.50 103 LEU A O 1
ATOM 810 N N . ALA A 1 104 ? 1.815 -13.565 0.985 1.00 86.06 104 ALA A N 1
ATOM 811 C CA . ALA A 1 104 ? 0.658 -13.206 0.172 1.00 86.06 104 ALA A CA 1
ATOM 812 C C . ALA A 1 104 ? 0.814 -11.834 -0.503 1.00 86.06 104 ALA A C 1
ATOM 814 O O . ALA A 1 104 ? 0.443 -11.697 -1.665 1.00 86.06 104 ALA A O 1
ATOM 815 N N . MET A 1 105 ? 1.412 -10.854 0.179 1.00 85.44 105 MET A N 1
ATOM 816 C CA . MET A 1 105 ? 1.723 -9.543 -0.403 1.00 85.44 105 MET A CA 1
ATOM 817 C C . MET A 1 105 ? 2.793 -9.617 -1.496 1.00 85.44 105 MET A C 1
ATOM 819 O O . MET A 1 105 ? 2.660 -8.954 -2.524 1.00 85.44 105 MET A O 1
ATOM 823 N N . MET A 1 106 ? 3.826 -10.443 -1.313 1.00 88.19 106 MET A N 1
ATOM 824 C CA . MET A 1 106 ? 4.831 -10.692 -2.352 1.00 88.19 106 MET A CA 1
ATOM 825 C C . MET A 1 106 ? 4.205 -11.374 -3.572 1.00 88.19 106 MET A C 1
ATOM 827 O O . MET A 1 106 ? 4.430 -10.948 -4.700 1.00 88.19 106 MET A O 1
ATOM 831 N N . MET A 1 107 ? 3.353 -12.379 -3.349 1.00 88.88 107 MET A N 1
ATOM 832 C CA . MET A 1 107 ? 2.617 -13.059 -4.418 1.00 88.88 107 MET A CA 1
ATOM 833 C C . MET A 1 107 ? 1.632 -12.129 -5.130 1.00 88.88 107 MET A C 1
ATOM 835 O O . MET A 1 107 ? 1.476 -12.223 -6.342 1.00 88.88 107 MET A O 1
ATOM 839 N N . PHE A 1 108 ? 0.987 -11.213 -4.404 1.00 89.50 108 PHE A N 1
ATOM 840 C CA . PHE A 1 108 ? 0.128 -10.190 -4.995 1.00 89.50 108 PHE A CA 1
ATOM 841 C C . PHE A 1 108 ? 0.927 -9.223 -5.874 1.00 89.50 108 PHE A C 1
ATOM 843 O O . PHE A 1 108 ? 0.532 -8.969 -7.006 1.00 89.50 108 PHE A O 1
ATOM 850 N N . ASN A 1 109 ? 2.080 -8.746 -5.400 1.00 89.06 109 ASN A N 1
ATOM 851 C CA . ASN A 1 109 ? 2.977 -7.907 -6.196 1.00 89.06 109 ASN A CA 1
ATOM 852 C C . ASN A 1 109 ? 3.445 -8.598 -7.470 1.00 89.06 109 ASN A C 1
ATOM 854 O O . ASN A 1 109 ? 3.396 -8.015 -8.548 1.00 89.06 109 ASN A O 1
ATOM 858 N N . LEU A 1 110 ? 3.847 -9.860 -7.346 1.00 89.88 110 LEU A N 1
ATOM 859 C CA . LEU A 1 110 ? 4.251 -10.683 -8.475 1.00 89.88 110 LEU A CA 1
ATOM 860 C C . LEU A 1 110 ? 3.093 -10.888 -9.459 1.00 89.88 110 LEU A C 1
ATOM 862 O O . LEU A 1 110 ? 3.289 -10.768 -10.662 1.00 89.88 110 LEU A O 1
ATOM 866 N N . PHE A 1 111 ? 1.875 -11.123 -8.964 1.00 89.69 111 PHE A N 1
ATOM 867 C CA . PHE A 1 111 ? 0.682 -11.213 -9.804 1.00 89.69 111 PHE A CA 1
ATOM 868 C C . PHE A 1 111 ? 0.432 -9.921 -10.584 1.00 89.69 111 PHE A C 1
ATOM 870 O O . PHE A 1 111 ? 0.302 -9.973 -11.803 1.00 89.69 111 PHE A O 1
ATOM 877 N N . VAL A 1 112 ? 0.402 -8.771 -9.901 1.00 88.25 112 VAL A N 1
ATOM 878 C CA . VAL A 1 112 ? 0.190 -7.466 -10.544 1.00 88.25 112 VAL A CA 1
ATOM 879 C C . VAL A 1 112 ? 1.294 -7.194 -11.559 1.00 88.25 112 VAL A C 1
ATOM 881 O O . VAL A 1 112 ? 0.996 -6.820 -12.686 1.00 88.25 112 VAL A O 1
ATOM 884 N N . SER A 1 113 ? 2.550 -7.451 -11.200 1.00 90.38 113 SER A N 1
ATOM 885 C CA . SER A 1 113 ? 3.701 -7.276 -12.084 1.00 90.38 113 SER A CA 1
ATOM 886 C C . SER A 1 113 ? 3.574 -8.100 -13.367 1.00 90.38 113 SER A C 1
ATOM 888 O O . SER A 1 113 ? 3.796 -7.581 -14.458 1.00 90.38 113 SER A O 1
ATOM 890 N N . LEU A 1 114 ? 3.144 -9.359 -13.265 1.00 88.56 114 LEU A N 1
ATOM 891 C CA . LEU A 1 114 ? 2.968 -10.238 -14.420 1.00 88.56 114 LEU A CA 1
ATOM 892 C C . LEU A 1 114 ? 1.833 -9.815 -15.364 1.00 88.56 114 LEU A C 1
ATOM 894 O O . LEU A 1 114 ? 1.834 -10.267 -16.513 1.00 88.56 114 LEU A O 1
ATOM 898 N N . LEU A 1 115 ? 0.885 -8.988 -14.907 1.00 87.75 115 LEU A N 1
ATOM 899 C CA . LEU A 1 115 ? -0.182 -8.438 -15.751 1.00 87.75 115 LEU A CA 1
ATOM 900 C C . LEU A 1 115 ? 0.317 -7.328 -16.678 1.00 87.75 115 LEU A C 1
ATOM 902 O O . LEU A 1 115 ? -0.295 -7.093 -17.718 1.00 87.75 115 LEU A O 1
ATOM 906 N N . PHE A 1 116 ? 1.409 -6.651 -16.322 1.00 88.38 116 PHE A N 1
ATOM 907 C CA . PHE A 1 116 ? 1.970 -5.609 -17.168 1.00 88.38 116 PHE A CA 1
ATOM 908 C C . PHE A 1 116 ? 2.823 -6.210 -18.297 1.00 88.38 116 PHE A C 1
ATOM 910 O O . PHE A 1 116 ? 3.525 -7.218 -18.102 1.00 88.38 116 PHE A O 1
ATOM 917 N N . PRO A 1 117 ? 2.787 -5.591 -19.492 1.00 85.81 117 PRO A N 1
ATOM 918 C CA . PRO A 1 117 ? 3.761 -5.879 -20.529 1.00 85.81 117 PRO A CA 1
ATOM 919 C C . PRO A 1 117 ? 5.156 -5.435 -20.077 1.00 85.81 117 PRO A C 1
ATOM 921 O O . PRO A 1 117 ? 5.309 -4.622 -19.160 1.00 85.81 117 PRO A O 1
ATOM 924 N N . GLN A 1 118 ? 6.169 -6.007 -20.720 1.00 80.50 118 GLN A N 1
ATOM 925 C CA . GLN A 1 118 ? 7.562 -5.681 -20.446 1.00 80.50 118 GLN A CA 1
ATOM 926 C C . GLN A 1 118 ? 7.809 -4.176 -20.642 1.00 80.50 118 GLN A C 1
ATOM 928 O O . GLN A 1 118 ? 7.241 -3.568 -21.549 1.00 80.50 118 GLN A O 1
ATOM 933 N N . ASP A 1 119 ? 8.617 -3.592 -19.755 1.00 83.56 119 ASP A N 1
ATOM 934 C CA . ASP A 1 119 ? 9.050 -2.187 -19.784 1.00 83.56 119 ASP A CA 1
ATOM 935 C C . ASP A 1 119 ? 7.918 -1.145 -19.755 1.00 83.56 119 ASP A C 1
ATOM 937 O O . ASP A 1 119 ? 8.118 0.024 -20.087 1.00 83.56 119 ASP A O 1
ATOM 941 N N . HIS A 1 120 ? 6.717 -1.532 -19.311 1.00 88.62 120 HIS A N 1
ATOM 942 C CA . HIS A 1 120 ? 5.628 -0.576 -19.164 1.00 88.62 120 HIS A CA 1
ATOM 943 C C . HIS A 1 120 ? 5.998 0.505 -18.128 1.00 88.62 120 HIS A C 1
ATOM 945 O O . HIS A 1 120 ? 6.293 0.163 -16.978 1.00 88.62 120 HIS A O 1
ATOM 951 N N . PRO A 1 121 ? 5.907 1.810 -18.456 1.00 87.88 121 PRO A N 1
ATOM 952 C CA . PRO A 1 121 ? 6.380 2.888 -17.579 1.00 87.88 121 PRO A CA 1
ATOM 953 C C . PRO A 1 121 ? 5.653 2.922 -16.225 1.00 87.88 121 PRO A C 1
ATOM 955 O O . PRO A 1 121 ? 6.223 3.294 -15.202 1.00 87.88 121 PRO A O 1
ATOM 958 N N . SER A 1 122 ? 4.396 2.472 -16.185 1.00 91.75 122 SER A N 1
ATOM 959 C CA . SER A 1 122 ? 3.611 2.399 -14.944 1.00 91.75 122 SER A CA 1
ATOM 960 C C . SER A 1 122 ? 3.913 1.176 -14.066 1.00 91.75 122 SER A C 1
ATOM 962 O O . 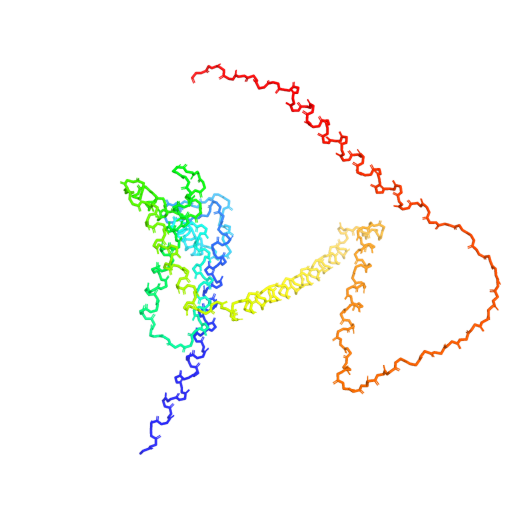SER A 1 122 ? 3.400 1.117 -12.951 1.00 91.75 122 SER A O 1
ATOM 964 N N . LEU A 1 123 ? 4.715 0.202 -14.519 1.00 91.12 123 LEU A N 1
ATOM 965 C CA . LEU A 1 123 ? 5.012 -1.012 -13.742 1.00 91.12 123 LEU A CA 1
ATOM 966 C C . LEU A 1 123 ? 5.718 -0.668 -12.425 1.00 91.12 123 LEU A C 1
ATOM 968 O O . LEU A 1 123 ? 5.308 -1.136 -11.358 1.00 91.12 123 LEU A O 1
ATOM 972 N N . TYR A 1 124 ? 6.738 0.191 -12.505 1.00 90.50 124 TYR A N 1
ATOM 973 C CA . TYR A 1 124 ? 7.474 0.660 -11.334 1.00 90.50 124 TYR A CA 1
ATOM 974 C C . TYR A 1 124 ? 6.554 1.402 -10.361 1.00 90.50 124 TYR A C 1
ATOM 976 O O . TYR A 1 124 ? 6.561 1.129 -9.167 1.00 90.50 124 TYR A O 1
ATOM 984 N N . GLN A 1 125 ? 5.669 2.264 -10.866 1.00 90.75 125 GLN A N 1
ATOM 985 C CA . GLN A 1 125 ? 4.703 2.961 -10.014 1.00 90.75 125 GLN A CA 1
ATOM 986 C C . GLN A 1 125 ? 3.714 1.991 -9.351 1.00 90.75 125 GLN A C 1
ATOM 988 O O . GLN A 1 125 ? 3.376 2.158 -8.183 1.00 90.75 125 GLN A O 1
ATOM 993 N N . ALA A 1 126 ? 3.247 0.965 -10.065 1.00 89.94 126 ALA A N 1
ATOM 994 C CA . ALA A 1 126 ? 2.250 0.029 -9.550 1.00 89.94 126 ALA A CA 1
ATOM 995 C C . ALA A 1 126 ? 2.819 -0.948 -8.507 1.00 89.94 126 ALA A C 1
ATOM 997 O O . ALA A 1 126 ? 2.146 -1.251 -7.520 1.00 89.94 126 ALA A O 1
ATOM 998 N N . THR A 1 127 ? 4.037 -1.445 -8.729 1.00 92.56 127 THR A N 1
ATOM 999 C CA . THR A 1 127 ? 4.589 -2.611 -8.009 1.00 92.56 127 THR A CA 1
ATOM 1000 C C . THR A 1 127 ? 5.979 -2.396 -7.414 1.00 92.56 127 THR A C 1
ATOM 1002 O O . THR A 1 127 ? 6.499 -3.275 -6.725 1.00 92.56 127 THR A O 1
ATOM 1005 N N . GLY A 1 128 ? 6.575 -1.227 -7.648 1.00 92.00 128 GLY A N 1
ATOM 1006 C CA . GLY A 1 128 ? 7.890 -0.864 -7.142 1.00 92.00 128 GLY A CA 1
ATOM 1007 C C . GLY A 1 128 ? 9.006 -1.731 -7.708 1.00 92.00 128 GLY A C 1
ATOM 1008 O O . GLY A 1 128 ? 8.853 -2.447 -8.705 1.00 92.00 128 GLY A O 1
ATOM 1009 N N . LEU A 1 129 ? 10.144 -1.680 -7.025 1.00 91.88 129 LEU A N 1
ATOM 1010 C CA . LEU A 1 129 ? 11.344 -2.430 -7.370 1.00 91.88 129 LEU A CA 1
ATOM 1011 C C . LEU A 1 129 ? 11.090 -3.942 -7.417 1.00 91.88 129 LEU A C 1
ATOM 1013 O O . LEU A 1 129 ? 11.531 -4.613 -8.351 1.00 91.88 129 LEU A O 1
ATOM 1017 N N . PHE A 1 130 ? 10.343 -4.483 -6.447 1.00 90.50 130 PHE A N 1
ATOM 1018 C CA . PHE A 1 130 ? 10.070 -5.921 -6.388 1.00 90.50 130 PHE A CA 1
ATOM 1019 C C . PHE A 1 130 ? 9.309 -6.413 -7.611 1.00 90.50 130 PHE A C 1
ATOM 1021 O O . PHE A 1 130 ? 9.629 -7.473 -8.149 1.00 90.50 130 PHE A O 1
ATOM 1028 N N . GLY A 1 131 ? 8.302 -5.662 -8.056 1.00 90.44 131 GLY A N 1
ATOM 1029 C CA . GLY A 1 131 ? 7.545 -6.049 -9.232 1.00 90.44 131 GLY A CA 1
ATOM 1030 C C . GLY A 1 131 ? 8.354 -5.936 -10.515 1.00 90.44 131 GLY A C 1
ATOM 1031 O O . GLY A 1 131 ? 8.256 -6.837 -11.344 1.00 90.44 131 GLY A O 1
ATOM 1032 N N . VAL A 1 132 ? 9.202 -4.914 -10.662 1.00 92.06 132 VAL A N 1
ATOM 1033 C CA . VAL A 1 132 ? 10.108 -4.798 -11.819 1.00 92.06 132 VAL A CA 1
ATOM 1034 C C . VAL A 1 132 ? 11.080 -5.978 -11.874 1.00 92.06 132 VAL A C 1
ATOM 1036 O O . VAL A 1 132 ? 11.155 -6.657 -12.898 1.00 92.06 132 VAL A O 1
ATOM 1039 N N . MET A 1 133 ? 11.748 -6.289 -10.759 1.00 90.94 133 MET A N 1
ATOM 1040 C CA . MET A 1 133 ? 12.667 -7.431 -10.681 1.00 90.94 133 MET A CA 1
ATOM 1041 C C . MET A 1 133 ? 11.955 -8.761 -10.955 1.00 90.94 133 MET A C 1
ATOM 1043 O O . MET A 1 133 ? 12.473 -9.608 -11.686 1.00 90.94 133 MET A O 1
ATOM 1047 N N . ALA A 1 134 ? 10.750 -8.947 -10.405 1.00 89.62 134 ALA A N 1
ATOM 1048 C CA . ALA A 1 134 ? 9.945 -10.136 -10.664 1.00 89.62 134 ALA A CA 1
ATOM 1049 C C . ALA A 1 134 ? 9.559 -10.246 -12.146 1.00 89.62 134 ALA A C 1
ATOM 1051 O O . ALA A 1 134 ? 9.675 -11.330 -12.710 1.00 89.62 134 ALA A O 1
ATOM 1052 N N . ASN A 1 135 ? 9.148 -9.142 -12.784 1.00 91.25 135 ASN A N 1
ATOM 1053 C CA . ASN A 1 135 ? 8.780 -9.117 -14.202 1.00 91.25 135 ASN A CA 1
ATOM 1054 C C . ASN A 1 135 ? 9.962 -9.553 -15.076 1.00 91.25 135 ASN A C 1
ATOM 1056 O O . ASN A 1 135 ? 9.816 -10.475 -15.873 1.00 91.25 135 ASN A O 1
ATOM 1060 N N . GLN A 1 136 ? 11.137 -8.949 -14.855 1.00 90.00 136 GLN A N 1
ATOM 1061 C CA . GLN A 1 136 ? 12.372 -9.250 -15.586 1.00 90.00 136 GLN A CA 1
ATOM 1062 C C . GLN A 1 136 ? 12.784 -10.716 -15.425 1.00 90.00 136 GLN A C 1
ATOM 1064 O O . GLN A 1 136 ? 12.999 -11.412 -16.411 1.00 90.00 136 GLN A O 1
ATOM 1069 N N . THR A 1 137 ? 12.791 -11.223 -14.191 1.00 88.06 137 THR A N 1
ATOM 1070 C CA . THR A 1 137 ? 13.179 -12.616 -13.913 1.00 88.06 137 THR A CA 1
ATOM 1071 C C . THR A 1 137 ? 12.188 -13.622 -14.517 1.00 88.06 137 THR A C 1
ATOM 1073 O O . THR A 1 137 ? 12.573 -14.695 -14.976 1.00 88.06 137 THR A O 1
ATOM 1076 N N . LEU A 1 138 ? 10.889 -13.302 -14.524 1.00 84.56 138 LEU A N 1
ATOM 1077 C CA . LEU A 1 138 ? 9.839 -14.193 -15.036 1.00 84.56 138 LEU A CA 1
ATOM 1078 C C . LEU A 1 138 ? 9.665 -14.130 -16.555 1.00 84.56 138 LEU A C 1
ATOM 1080 O O . LEU A 1 138 ? 9.074 -15.048 -17.121 1.00 84.56 138 LEU A O 1
ATOM 1084 N N . LEU A 1 139 ? 10.159 -13.082 -17.213 1.00 82.88 139 LEU A N 1
ATOM 1085 C CA . LEU A 1 139 ? 10.201 -12.988 -18.674 1.00 82.88 139 LEU A CA 1
ATOM 1086 C C . LEU A 1 139 ? 11.132 -14.037 -19.281 1.00 82.88 139 LEU A C 1
ATOM 1088 O O . LEU A 1 139 ? 10.797 -14.636 -20.299 1.00 82.88 139 LEU A O 1
ATOM 1092 N N . GLU A 1 140 ? 12.254 -14.305 -18.619 1.00 85.75 140 GLU A N 1
ATOM 1093 C CA . GLU A 1 140 ? 13.209 -15.339 -19.027 1.00 85.75 140 GLU A CA 1
ATOM 1094 C C . GLU A 1 140 ? 12.682 -16.760 -18.764 1.00 85.75 140 GLU A C 1
ATOM 1096 O O . GLU A 1 140 ? 13.202 -17.743 -19.295 1.00 85.75 140 GLU A O 1
ATOM 1101 N N . PHE A 1 141 ? 11.621 -16.892 -17.961 1.00 86.94 141 PHE A N 1
ATOM 1102 C CA . PHE A 1 141 ? 11.067 -18.180 -17.583 1.00 86.94 141 PHE A CA 1
ATOM 1103 C C . PHE A 1 141 ? 9.989 -18.658 -18.580 1.00 86.94 141 PHE A C 1
ATOM 1105 O O . PHE A 1 141 ? 8.910 -18.062 -18.670 1.00 86.94 141 PHE A O 1
ATOM 1112 N N . PRO A 1 142 ? 10.179 -19.808 -19.261 1.00 84.19 142 PRO A N 1
ATOM 1113 C CA . PRO A 1 142 ? 9.235 -20.307 -20.269 1.00 84.19 142 PRO A CA 1
ATOM 1114 C C . PRO A 1 142 ? 7.854 -20.672 -19.693 1.00 84.19 142 PRO A C 1
ATOM 1116 O O . PRO A 1 142 ? 6.873 -20.785 -20.425 1.00 84.19 142 PRO A O 1
ATOM 1119 N N . GLY A 1 143 ? 7.746 -20.839 -18.372 1.00 86.44 143 GLY A N 1
ATOM 1120 C CA . GLY A 1 143 ? 6.501 -21.142 -17.669 1.00 86.44 143 GLY A CA 1
ATOM 1121 C C . GLY A 1 143 ? 5.769 -19.922 -17.103 1.00 86.44 143 GLY A C 1
ATOM 1122 O O . GLY A 1 143 ? 5.014 -20.085 -16.143 1.00 86.44 143 GLY A O 1
ATOM 1123 N N . ARG A 1 144 ? 5.966 -18.708 -17.642 1.00 84.88 144 ARG A N 1
ATOM 1124 C CA . ARG A 1 144 ? 5.316 -17.474 -17.150 1.00 84.88 144 ARG A CA 1
ATOM 1125 C C . ARG A 1 144 ? 3.809 -17.640 -16.934 1.00 84.88 144 ARG A C 1
ATOM 1127 O O . ARG A 1 144 ? 3.315 -17.383 -15.838 1.00 84.88 144 ARG A O 1
ATOM 1134 N N . TRP A 1 145 ? 3.078 -18.136 -17.928 1.00 85.56 145 TRP A N 1
ATOM 1135 C CA . TRP A 1 145 ? 1.624 -18.326 -17.827 1.00 85.56 145 TRP A CA 1
ATOM 1136 C C . TRP A 1 145 ? 1.222 -19.339 -16.752 1.00 85.56 145 TRP A C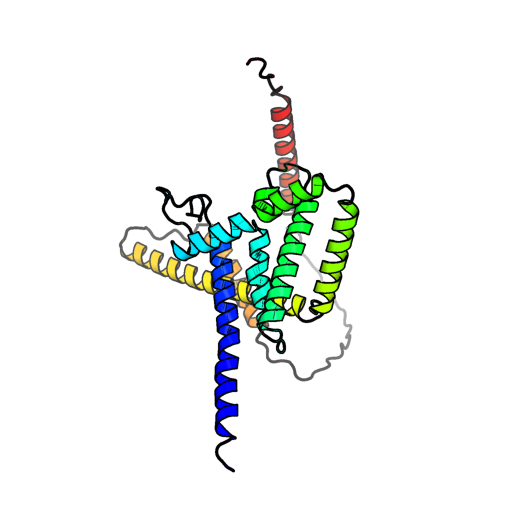 1
ATOM 1138 O O . TRP A 1 145 ? 0.235 -19.139 -16.044 1.00 85.56 145 TRP A O 1
ATOM 1148 N N . LEU A 1 146 ? 2.021 -20.394 -16.579 1.00 89.06 146 LEU A N 1
ATOM 1149 C CA . LEU A 1 146 ? 1.810 -21.377 -15.521 1.00 89.06 146 LEU A CA 1
ATOM 1150 C C . LEU A 1 146 ? 2.041 -20.755 -14.139 1.00 89.06 146 LEU A C 1
ATOM 1152 O O . LEU A 1 146 ? 1.230 -20.959 -13.238 1.00 89.06 146 LEU A O 1
ATOM 1156 N N . SER A 1 147 ? 3.096 -19.950 -13.974 1.00 87.38 147 SER A N 1
ATOM 1157 C CA . SER A 1 147 ? 3.344 -19.225 -12.721 1.00 87.38 147 SER A CA 1
ATOM 1158 C C . SER A 1 147 ? 2.205 -18.254 -12.394 1.00 87.38 147 SER A C 1
ATOM 1160 O O . SER A 1 147 ? 1.724 -18.251 -11.262 1.00 87.38 147 SER A O 1
ATOM 1162 N N . LEU A 1 148 ? 1.682 -17.527 -13.391 1.00 87.06 148 LEU A N 1
ATOM 1163 C CA . LEU A 1 148 ? 0.533 -16.639 -13.223 1.00 87.06 148 LEU A CA 1
ATOM 1164 C C . LEU A 1 148 ? -0.700 -17.416 -12.746 1.00 87.06 148 LEU A C 1
ATOM 1166 O O . LEU A 1 148 ? -1.354 -17.001 -11.790 1.00 87.06 148 LEU A O 1
ATOM 1170 N N . ALA A 1 149 ? -0.991 -18.565 -13.362 1.00 88.06 149 ALA A N 1
ATOM 1171 C CA . ALA A 1 149 ? -2.109 -19.415 -12.965 1.00 88.06 149 ALA A CA 1
ATOM 1172 C C . ALA A 1 149 ? -1.947 -19.943 -11.528 1.00 88.06 149 ALA A C 1
ATOM 1174 O O . ALA A 1 149 ? -2.886 -19.869 -10.734 1.00 88.06 149 ALA A O 1
ATOM 1175 N N . ILE A 1 150 ? -0.753 -20.420 -11.161 1.00 90.75 150 ILE A N 1
ATOM 1176 C CA . ILE A 1 150 ? -0.456 -20.915 -9.806 1.00 90.75 150 ILE A CA 1
ATOM 1177 C C . ILE A 1 150 ? -0.633 -19.799 -8.772 1.00 90.75 150 ILE A C 1
ATOM 1179 O O . ILE A 1 150 ? -1.277 -20.005 -7.739 1.00 90.75 150 ILE A O 1
ATOM 1183 N N . VAL A 1 151 ? -0.106 -18.609 -9.055 1.00 89.62 151 VAL A N 1
ATOM 1184 C CA . VAL A 1 151 ? -0.197 -17.445 -8.167 1.00 89.62 151 VAL A CA 1
ATOM 1185 C C . VAL A 1 151 ? -1.647 -16.981 -8.038 1.00 89.62 151 VAL A C 1
ATOM 1187 O O . VAL A 1 151 ? -2.113 -16.753 -6.922 1.00 89.62 151 VAL A O 1
ATOM 1190 N N . ALA A 1 152 ? -2.403 -16.925 -9.136 1.00 87.00 152 ALA A N 1
ATOM 1191 C CA . ALA A 1 152 ? -3.822 -16.578 -9.117 1.00 87.00 152 ALA A CA 1
ATOM 1192 C C . ALA A 1 152 ? -4.648 -17.577 -8.289 1.00 87.00 152 ALA A C 1
ATOM 1194 O O . ALA A 1 152 ? -5.483 -17.175 -7.472 1.00 87.00 152 ALA A O 1
ATOM 1195 N N . VAL A 1 153 ? -4.391 -18.883 -8.440 1.00 89.69 153 VAL A N 1
ATOM 1196 C CA . VAL A 1 153 ? -5.036 -19.935 -7.637 1.00 89.69 153 VAL A CA 1
ATOM 1197 C C . VAL A 1 153 ? -4.669 -19.791 -6.161 1.00 89.69 153 VAL A C 1
ATOM 1199 O O . VAL A 1 153 ? -5.556 -19.869 -5.305 1.00 89.69 153 VAL A O 1
ATOM 1202 N N . TYR A 1 154 ? -3.395 -19.537 -5.848 1.00 90.12 154 TYR A N 1
ATOM 1203 C CA . TYR A 1 154 ? -2.940 -19.294 -4.481 1.00 90.12 154 TYR A CA 1
ATOM 1204 C C . TYR A 1 154 ? -3.645 -18.083 -3.866 1.00 90.12 154 TYR A C 1
ATOM 1206 O O . TYR A 1 154 ? -4.250 -18.224 -2.806 1.00 90.12 154 TYR A O 1
ATOM 1214 N N . LEU A 1 155 ? -3.645 -16.928 -4.540 1.00 86.62 155 LEU A N 1
ATOM 1215 C CA . LEU A 1 155 ? -4.287 -15.699 -4.065 1.00 86.62 155 LEU A CA 1
ATOM 1216 C C . LEU A 1 155 ? -5.798 -15.876 -3.897 1.00 86.62 155 LEU A C 1
ATOM 1218 O O . LEU A 1 155 ? -6.356 -15.463 -2.883 1.00 86.62 155 LEU A O 1
ATOM 1222 N N . THR A 1 156 ? -6.459 -16.567 -4.826 1.00 83.19 156 THR A N 1
ATOM 1223 C CA . THR A 1 156 ? -7.895 -16.868 -4.729 1.00 83.19 156 THR A CA 1
ATOM 1224 C C . THR A 1 156 ? -8.190 -17.767 -3.531 1.00 83.19 156 THR A C 1
ATOM 1226 O O . THR A 1 156 ? -9.116 -17.510 -2.758 1.00 83.19 156 THR A O 1
ATOM 1229 N N . ARG A 1 157 ? -7.393 -18.824 -3.332 1.00 84.94 157 ARG A N 1
ATOM 1230 C CA . ARG A 1 157 ? -7.535 -19.728 -2.184 1.00 84.94 157 ARG A CA 1
ATOM 1231 C C . ARG A 1 157 ? -7.233 -19.004 -0.875 1.00 84.94 157 ARG A C 1
ATOM 1233 O O . ARG A 1 157 ? -7.927 -19.228 0.116 1.00 84.94 157 ARG A O 1
ATOM 1240 N N . PHE A 1 158 ? -6.227 -18.138 -0.881 1.00 83.50 158 PHE A N 1
ATOM 1241 C CA . PHE A 1 158 ? -5.840 -17.311 0.247 1.00 83.50 158 PHE A CA 1
ATOM 1242 C C . PHE A 1 158 ? -6.965 -16.350 0.637 1.00 83.50 158 PHE A C 1
ATOM 1244 O O . PHE A 1 158 ? -7.413 -16.380 1.781 1.00 83.50 158 PHE A O 1
ATOM 1251 N N . ALA A 1 159 ? -7.513 -15.603 -0.324 1.00 77.56 159 ALA A N 1
ATOM 1252 C CA . ALA A 1 159 ? -8.656 -14.718 -0.120 1.00 77.56 159 ALA A CA 1
ATOM 1253 C C . ALA A 1 159 ? -9.891 -15.484 0.392 1.00 77.56 159 ALA A C 1
ATOM 1255 O O . ALA A 1 159 ? -10.518 -15.085 1.373 1.00 77.56 159 ALA A O 1
ATOM 1256 N N . ARG A 1 160 ? -10.213 -16.647 -0.191 1.00 76.56 160 ARG A N 1
ATOM 1257 C CA . ARG A 1 160 ? -11.321 -17.488 0.297 1.00 76.56 160 ARG A CA 1
ATOM 1258 C C . ARG A 1 160 ? -11.105 -17.952 1.739 1.00 76.56 160 ARG A C 1
ATOM 1260 O O . ARG A 1 160 ? -12.025 -17.881 2.551 1.00 76.56 160 ARG A O 1
ATOM 1267 N N . ARG A 1 161 ? -9.894 -18.406 2.078 1.00 75.12 161 ARG A N 1
ATOM 1268 C CA . ARG A 1 161 ? -9.561 -18.897 3.426 1.00 75.12 161 ARG A CA 1
ATOM 1269 C C . ARG A 1 161 ? -9.582 -17.782 4.467 1.00 75.12 161 ARG A C 1
ATOM 1271 O O . ARG A 1 161 ? -9.997 -18.028 5.595 1.00 75.12 161 ARG A O 1
ATOM 1278 N N . GLN A 1 162 ? -9.196 -16.571 4.075 1.00 69.75 162 GLN A N 1
ATOM 1279 C CA . GLN A 1 162 ? -9.213 -15.388 4.932 1.00 69.75 162 GLN A CA 1
ATOM 1280 C C . GLN A 1 162 ? -10.624 -14.824 5.200 1.00 69.75 162 GLN A C 1
ATOM 1282 O O . GLN A 1 162 ? -10.746 -13.809 5.878 1.00 69.75 162 GLN A O 1
ATOM 1287 N N . ARG A 1 163 ? -11.700 -15.493 4.739 1.00 57.34 163 ARG A N 1
ATOM 1288 C CA . ARG A 1 163 ? -13.106 -15.103 4.972 1.00 57.34 163 ARG A CA 1
ATOM 1289 C C . ARG A 1 163 ? -13.376 -13.628 4.643 1.00 57.34 163 ARG A C 1
ATOM 1291 O O . ARG A 1 163 ? -13.914 -12.874 5.453 1.00 57.34 163 ARG A O 1
ATOM 1298 N N . PHE A 1 164 ? -13.096 -13.240 3.402 1.00 56.53 164 PHE A N 1
ATOM 1299 C CA . PHE A 1 164 ? -13.641 -12.001 2.839 1.00 56.53 164 PHE A CA 1
ATOM 1300 C C . PHE A 1 164 ? -15.176 -12.055 2.618 1.00 56.53 164 PHE A C 1
ATOM 1302 O O . PHE A 1 164 ? -15.739 -11.050 2.204 1.00 56.53 164 PHE A O 1
ATOM 1309 N N . SER A 1 165 ? -15.881 -13.174 2.877 1.00 53.78 165 SER A N 1
ATOM 1310 C CA . SER A 1 165 ? -17.268 -13.338 2.394 1.00 53.78 165 SER A CA 1
ATOM 1311 C C . SER A 1 165 ? -18.314 -12.480 3.114 1.00 53.78 165 SER A C 1
ATOM 1313 O O . SER A 1 165 ? -19.163 -11.921 2.434 1.00 53.78 165 SER A O 1
ATOM 1315 N N . ASP A 1 166 ? -18.235 -12.304 4.440 1.00 54.38 166 ASP A N 1
ATOM 1316 C CA . ASP A 1 166 ? -19.333 -11.639 5.174 1.00 54.38 166 ASP A CA 1
ATOM 1317 C C . ASP A 1 166 ? -18.863 -10.374 5.905 1.00 54.38 166 ASP A C 1
ATOM 1319 O O . ASP A 1 166 ? -19.537 -9.345 5.907 1.00 54.38 166 ASP A O 1
ATOM 1323 N N . THR A 1 167 ? -17.666 -10.412 6.493 1.00 57.31 167 THR A N 1
ATOM 1324 C CA . THR A 1 167 ? -17.136 -9.301 7.296 1.00 57.31 167 THR A CA 1
ATOM 1325 C C . THR A 1 167 ? -16.520 -8.192 6.453 1.00 57.31 167 THR A C 1
ATOM 1327 O O . THR A 1 167 ? -16.577 -7.039 6.859 1.00 57.31 167 THR A O 1
ATOM 1330 N N . PHE A 1 168 ? -15.926 -8.501 5.297 1.00 57.28 168 PHE A N 1
ATOM 1331 C CA . PHE A 1 168 ? -15.229 -7.503 4.480 1.00 57.28 168 PHE A CA 1
ATOM 1332 C C . PHE A 1 168 ? -16.159 -6.456 3.864 1.00 57.28 168 PHE A C 1
ATOM 1334 O O . PHE A 1 168 ? -15.913 -5.278 4.116 1.00 57.28 168 PHE A O 1
ATOM 1341 N N . PRO A 1 169 ? -17.239 -6.814 3.137 1.00 60.94 169 PRO A N 1
ATOM 1342 C CA . PRO A 1 169 ? -18.167 -5.803 2.633 1.00 60.94 169 PRO A CA 1
ATOM 1343 C C . PRO A 1 169 ? -18.796 -4.996 3.776 1.00 60.94 169 PRO A C 1
ATOM 1345 O O . PRO A 1 169 ? -18.951 -3.787 3.652 1.00 60.94 169 PRO A O 1
ATOM 1348 N N . GLN A 1 170 ? -19.065 -5.615 4.932 1.00 64.25 170 GLN A N 1
ATOM 1349 C CA . GLN A 1 170 ? -19.560 -4.900 6.114 1.00 64.25 170 GLN A CA 1
ATOM 1350 C C . GLN A 1 170 ? -18.526 -3.936 6.712 1.00 64.25 170 GLN A C 1
ATOM 1352 O O . GLN A 1 170 ? -18.890 -2.848 7.149 1.00 64.25 170 GLN A O 1
ATOM 1357 N N . LEU A 1 171 ? -17.249 -4.316 6.762 1.00 61.12 171 LEU A N 1
ATOM 1358 C CA . LEU A 1 171 ? -16.177 -3.483 7.307 1.00 61.12 171 LEU A CA 1
ATOM 1359 C C . LEU A 1 171 ? -15.829 -2.353 6.338 1.00 61.12 171 LEU A C 1
ATOM 1361 O O . LEU A 1 171 ? -15.645 -1.229 6.783 1.00 61.12 171 LEU A O 1
ATOM 1365 N N . LEU A 1 172 ? -15.837 -2.616 5.031 1.00 61.53 172 LEU A N 1
ATOM 1366 C CA . LEU A 1 172 ? -15.642 -1.613 3.987 1.00 61.53 172 LEU A CA 1
ATOM 1367 C C . LEU A 1 172 ? -16.809 -0.616 3.961 1.00 61.53 172 LEU A C 1
ATOM 1369 O O . LEU A 1 172 ? -16.574 0.587 3.918 1.00 61.53 172 LEU A O 1
ATOM 1373 N N . LEU A 1 173 ? -18.049 -1.091 4.124 1.00 69.50 173 LEU A N 1
ATOM 1374 C CA . LEU A 1 173 ? -19.224 -0.235 4.311 1.00 69.50 173 LEU A CA 1
ATOM 1375 C C . LEU A 1 173 ? -19.126 0.594 5.599 1.00 69.50 173 LEU A C 1
ATOM 1377 O O . LEU A 1 173 ? -19.390 1.791 5.576 1.00 69.50 173 LEU A O 1
ATOM 1381 N N . LYS A 1 174 ? -18.719 -0.007 6.725 1.00 72.00 174 LYS A N 1
ATOM 1382 C CA . LYS A 1 174 ? -18.510 0.723 7.988 1.00 72.00 174 LYS A CA 1
ATOM 1383 C C . LYS A 1 174 ? -17.401 1.760 7.861 1.00 72.00 174 LYS A C 1
ATOM 1385 O O . LYS A 1 174 ? -17.585 2.879 8.317 1.00 72.00 174 LYS A O 1
ATOM 1390 N N . LEU A 1 175 ? -16.281 1.414 7.230 1.00 64.88 175 LEU A N 1
ATOM 1391 C CA . LEU A 1 175 ? -15.175 2.331 6.982 1.00 64.88 175 LEU A CA 1
ATOM 1392 C C . LEU A 1 175 ? -15.636 3.488 6.095 1.00 64.88 175 LEU A C 1
ATOM 1394 O O . LEU A 1 175 ? -15.397 4.629 6.458 1.00 64.88 175 LEU A O 1
ATOM 1398 N N . ALA A 1 176 ? -16.366 3.209 5.012 1.00 65.12 176 ALA A N 1
ATOM 1399 C CA . ALA A 1 176 ? -16.954 4.230 4.149 1.00 65.12 176 ALA A CA 1
ATOM 1400 C C . ALA A 1 176 ? -17.940 5.138 4.905 1.00 65.12 176 ALA A C 1
ATOM 1402 O O . ALA A 1 176 ? -17.941 6.351 4.718 1.00 65.12 176 ALA A O 1
ATOM 1403 N N . LEU A 1 177 ? -18.757 4.582 5.804 1.00 72.69 177 LEU A N 1
ATOM 1404 C CA . LEU A 1 177 ? -19.650 5.368 6.659 1.00 72.69 177 LEU A CA 1
ATOM 1405 C C . LEU A 1 177 ? -18.875 6.219 7.672 1.00 72.69 177 LEU A C 1
ATOM 1407 O O . LEU A 1 177 ? -19.245 7.368 7.898 1.00 72.69 177 LEU A O 1
ATOM 1411 N N . TYR A 1 178 ? -17.803 5.688 8.266 1.00 70.06 178 TYR A N 1
ATOM 1412 C CA . TYR A 1 178 ? -16.955 6.434 9.194 1.00 70.06 178 TYR A CA 1
ATOM 1413 C C . TYR A 1 178 ? -16.176 7.544 8.493 1.00 70.06 178 TYR A C 1
ATOM 1415 O O . TYR A 1 178 ? -16.128 8.652 9.019 1.00 70.06 178 TYR A O 1
ATOM 1423 N N . THR A 1 179 ? -15.617 7.294 7.308 1.00 62.47 179 THR A N 1
ATOM 1424 C CA . THR A 1 179 ? -14.940 8.330 6.518 1.00 62.47 179 THR A CA 1
ATOM 1425 C C . THR A 1 179 ? -15.930 9.391 6.054 1.00 62.47 179 THR A C 1
ATOM 1427 O O . THR A 1 179 ? -15.627 10.575 6.157 1.00 62.47 179 THR A O 1
ATOM 1430 N N . PHE A 1 180 ? -17.143 9.004 5.647 1.00 70.75 180 PHE A N 1
ATOM 1431 C CA . PHE A 1 180 ? -18.203 9.950 5.298 1.00 70.75 180 PHE A CA 1
ATOM 1432 C C . PHE A 1 180 ? -18.657 10.789 6.502 1.00 70.75 180 PHE A C 1
ATOM 1434 O O . PHE A 1 180 ? -18.822 12.004 6.393 1.00 70.75 180 PHE A O 1
ATOM 1441 N N . ALA A 1 181 ? -18.825 10.169 7.674 1.00 75.25 181 ALA A N 1
ATOM 1442 C CA . ALA A 1 181 ? -19.169 10.874 8.905 1.00 75.25 181 ALA A CA 1
ATOM 1443 C C . ALA A 1 181 ? -18.053 11.833 9.342 1.00 75.25 181 ALA A C 1
ATOM 1445 O O . ALA A 1 181 ? -18.335 12.979 9.690 1.00 75.25 181 ALA A O 1
ATOM 1446 N N . PHE A 1 182 ? -16.796 11.390 9.276 1.00 70.81 182 PHE A N 1
ATOM 1447 C CA . PHE A 1 182 ? -15.630 12.222 9.554 1.00 70.81 182 PHE A CA 1
ATOM 1448 C C . PHE A 1 182 ? -15.566 13.412 8.597 1.00 70.81 182 PHE A C 1
ATOM 1450 O O . PHE A 1 182 ? -15.511 14.549 9.053 1.00 70.81 182 PHE A O 1
ATOM 1457 N N . PHE A 1 183 ? -15.693 13.172 7.290 1.00 72.25 183 PHE A N 1
ATOM 1458 C CA . PHE A 1 183 ? -15.731 14.221 6.274 1.00 72.25 183 PHE A CA 1
ATOM 1459 C C . PHE A 1 183 ? -16.841 15.240 6.552 1.00 72.25 183 PHE A C 1
ATOM 1461 O O . PHE A 1 183 ? -16.594 16.443 6.545 1.00 72.25 183 PHE A O 1
ATOM 1468 N N . LYS A 1 184 ? -18.048 14.775 6.903 1.00 75.06 184 LYS A N 1
ATOM 1469 C CA . LYS A 1 184 ? -19.166 15.648 7.289 1.00 75.06 184 LYS A CA 1
ATOM 1470 C C . LYS A 1 184 ? -18.814 16.531 8.493 1.00 75.06 184 LYS A C 1
ATOM 1472 O O . LYS A 1 184 ? -19.090 17.729 8.465 1.00 75.06 184 LYS A O 1
ATOM 1477 N N . ILE A 1 185 ? -18.218 15.959 9.540 1.00 81.38 185 ILE A N 1
ATOM 1478 C CA . ILE A 1 185 ? -17.813 16.701 10.745 1.00 81.38 185 ILE A CA 1
ATOM 1479 C C . ILE A 1 185 ? -16.719 17.720 10.404 1.00 81.38 185 ILE A C 1
ATOM 1481 O O . ILE A 1 185 ? -16.833 18.884 10.790 1.00 81.38 185 ILE A O 1
ATOM 1485 N N . SER A 1 186 ? -15.706 17.320 9.634 1.00 72.69 186 SER A N 1
ATOM 1486 C CA . SER A 1 186 ? -14.633 18.204 9.176 1.00 72.69 186 SER A CA 1
ATOM 1487 C C . SER A 1 186 ? -15.169 19.361 8.333 1.00 72.69 186 SER A C 1
ATOM 1489 O O . SER A 1 186 ? -14.789 20.501 8.579 1.00 72.69 186 SER A O 1
ATOM 1491 N N . CYS A 1 187 ? -16.106 19.120 7.409 1.00 77.88 187 CYS A N 1
ATOM 1492 C CA . CYS A 1 187 ? -16.750 20.184 6.634 1.00 77.88 187 CYS A CA 1
ATOM 1493 C C . CYS A 1 187 ? -17.503 21.180 7.526 1.00 77.88 187 CYS A C 1
ATOM 1495 O O . CYS A 1 187 ? -17.388 22.385 7.314 1.00 77.88 187 CYS A O 1
ATOM 1497 N N . ILE A 1 188 ? -18.238 20.703 8.539 1.00 83.75 188 ILE A N 1
ATOM 1498 C CA . ILE A 1 188 ? -18.935 21.581 9.494 1.00 83.75 188 ILE A CA 1
ATOM 1499 C C . ILE A 1 188 ? -17.926 22.431 10.275 1.00 83.75 188 ILE A C 1
ATOM 1501 O O . ILE A 1 188 ? -18.124 23.636 10.421 1.00 83.75 188 ILE A O 1
ATOM 1505 N N . TYR A 1 189 ? -16.836 21.822 10.747 1.00 84.94 189 TYR A N 1
ATOM 1506 C CA . TYR A 1 189 ? -15.810 22.515 11.523 1.00 84.94 189 TYR A CA 1
ATOM 1507 C C . TYR A 1 189 ? -15.051 23.565 10.699 1.00 84.94 189 TYR A C 1
ATOM 1509 O O . TYR A 1 189 ? -14.872 24.698 11.151 1.00 84.94 189 TYR A O 1
ATOM 1517 N N . ILE A 1 190 ? -14.641 23.214 9.476 1.00 78.94 190 ILE A N 1
ATOM 1518 C CA . ILE A 1 190 ? -13.983 24.137 8.540 1.00 78.94 190 ILE A CA 1
ATOM 1519 C C . ILE A 1 190 ? -14.921 25.301 8.215 1.00 78.94 190 ILE A C 1
ATOM 1521 O O . ILE A 1 190 ? -14.498 26.455 8.237 1.00 78.94 190 ILE A O 1
ATOM 1525 N N . PHE A 1 191 ? -16.203 25.022 7.976 1.00 78.31 191 PHE A N 1
ATOM 1526 C CA . PHE A 1 191 ? -17.186 26.055 7.672 1.00 78.31 191 PHE A CA 1
ATOM 1527 C C . PHE A 1 191 ? -17.425 27.010 8.849 1.00 78.31 191 PHE A C 1
ATOM 1529 O O . PHE A 1 191 ? -17.463 28.223 8.648 1.00 78.31 191 PHE A O 1
ATOM 1536 N N . ASP A 1 192 ? -17.553 26.499 10.078 1.00 83.94 192 ASP A N 1
ATOM 1537 C CA . ASP A 1 192 ? -17.707 27.353 11.263 1.00 83.94 192 ASP A CA 1
ATOM 1538 C C . ASP A 1 192 ? -16.453 28.208 11.501 1.00 83.94 192 ASP A C 1
ATOM 1540 O O . ASP A 1 192 ? -16.554 29.405 11.772 1.00 83.94 192 ASP A O 1
ATOM 1544 N N . SER A 1 193 ? -15.267 27.625 11.308 1.00 82.69 193 SER A N 1
ATOM 1545 C CA . SER A 1 193 ? -13.992 28.345 11.396 1.00 82.69 193 SER A CA 1
ATOM 1546 C C . SER A 1 193 ? -13.891 29.453 10.344 1.00 82.69 193 SER A C 1
ATOM 1548 O O . SER A 1 193 ? -13.533 30.584 10.670 1.00 82.69 193 SER A O 1
ATOM 1550 N N . PHE A 1 194 ? -14.291 29.168 9.102 1.00 79.69 194 PHE A N 1
ATOM 1551 C CA . PHE A 1 194 ? -14.354 30.159 8.030 1.00 79.69 194 PHE A CA 1
ATOM 1552 C C . PHE A 1 194 ? -15.345 31.285 8.354 1.00 79.69 194 PHE A C 1
ATOM 1554 O O . PHE A 1 194 ? -15.015 32.459 8.205 1.00 79.69 194 PHE A O 1
ATOM 1561 N N . GLN A 1 195 ? -16.535 30.962 8.871 1.00 82.31 195 GLN A N 1
ATOM 1562 C CA . GLN A 1 195 ? -17.501 31.979 9.293 1.00 82.31 195 GLN A CA 1
ATOM 1563 C C . GLN A 1 195 ? -16.966 32.876 10.411 1.00 82.31 195 GLN A C 1
ATOM 1565 O O . GLN A 1 195 ? -17.219 34.081 10.395 1.00 82.31 195 GLN A O 1
ATOM 1570 N N . ARG A 1 196 ? -16.243 32.312 11.384 1.00 88.25 196 ARG A N 1
ATOM 1571 C CA . ARG A 1 196 ? -15.599 33.097 12.446 1.00 88.25 196 ARG A CA 1
ATOM 1572 C C . ARG A 1 196 ? -14.564 34.056 11.862 1.00 88.25 196 ARG A C 1
ATOM 1574 O O . ARG A 1 196 ? -14.615 35.239 12.182 1.00 88.25 196 ARG A O 1
ATOM 1581 N N . LEU A 1 197 ? -13.717 33.574 10.951 1.00 83.31 197 LEU A N 1
ATOM 1582 C CA . LEU A 1 197 ? -12.710 34.390 10.270 1.00 83.31 197 LEU A CA 1
ATOM 1583 C C . LEU A 1 197 ? -13.346 35.542 9.475 1.00 83.31 197 LEU A C 1
ATOM 1585 O O . LEU A 1 197 ? -12.930 36.687 9.615 1.00 83.31 197 LEU A O 1
ATOM 1589 N N . VAL A 1 198 ? -14.408 35.272 8.706 1.00 79.88 198 VAL A N 1
ATOM 1590 C CA . VAL A 1 198 ? -15.147 36.311 7.963 1.00 79.88 198 VAL A CA 1
ATOM 1591 C C . VAL A 1 198 ? -15.727 37.366 8.908 1.00 79.88 198 VAL A C 1
ATOM 1593 O O . VAL A 1 198 ? -15.623 38.559 8.625 1.00 79.88 198 VAL A O 1
ATOM 1596 N N . ARG A 1 199 ? -16.297 36.960 10.053 1.00 84.38 199 ARG A N 1
ATOM 1597 C CA . ARG A 1 199 ? -16.819 37.909 11.053 1.00 84.38 199 ARG A CA 1
ATOM 1598 C C . ARG A 1 199 ? -15.713 38.768 11.663 1.00 84.38 199 ARG A C 1
ATOM 1600 O O . ARG A 1 199 ? -15.948 39.945 11.918 1.00 84.38 199 ARG A O 1
ATOM 1607 N N . GLU A 1 200 ? -14.531 38.211 11.917 1.00 87.88 200 GLU A N 1
ATOM 1608 C CA . GLU A 1 200 ? -13.398 38.994 12.425 1.00 87.88 200 GLU A CA 1
ATOM 1609 C C . GLU A 1 200 ? -12.852 39.971 11.383 1.00 87.88 200 GLU A C 1
ATOM 1611 O O . GLU A 1 200 ? -12.650 41.141 11.702 1.00 87.88 200 GLU A O 1
ATOM 1616 N N . LEU A 1 201 ? -12.718 39.544 10.126 1.00 80.12 201 LEU A N 1
ATOM 1617 C CA . LEU A 1 201 ? -12.293 40.420 9.030 1.00 80.12 201 LEU A CA 1
ATOM 1618 C C . LEU A 1 201 ? -13.291 41.562 8.773 1.00 80.12 201 LEU A C 1
ATOM 1620 O O . LEU A 1 201 ? -12.878 42.691 8.510 1.00 80.12 201 LEU A O 1
ATOM 1624 N N . GLN A 1 202 ? -14.597 41.307 8.917 1.00 81.62 202 GLN A N 1
ATOM 1625 C CA . GLN A 1 202 ? -15.628 42.353 8.871 1.00 81.62 202 GLN A CA 1
ATOM 1626 C C . GLN A 1 202 ? -15.512 43.335 10.041 1.00 81.62 202 GLN A C 1
ATOM 1628 O O . GLN A 1 202 ? -15.634 44.542 9.838 1.00 81.62 202 GLN A O 1
ATOM 1633 N N . LYS A 1 203 ? -15.241 42.850 11.262 1.00 87.62 203 LYS A N 1
ATOM 1634 C CA . LYS A 1 203 ? -15.027 43.721 12.433 1.00 87.62 203 LYS A CA 1
ATOM 1635 C C . LYS A 1 203 ? -13.817 44.637 12.266 1.00 87.62 203 LYS A C 1
ATOM 1637 O O . LYS A 1 203 ? -13.838 45.752 12.773 1.00 87.62 203 LYS A O 1
ATOM 1642 N N . GLN A 1 204 ? -12.784 44.182 11.561 1.00 90.06 204 GLN A N 1
ATOM 1643 C CA . GLN A 1 204 ? -11.584 44.974 11.286 1.00 90.06 204 GLN A CA 1
ATOM 1644 C C . GLN A 1 204 ? -11.765 45.976 10.130 1.00 90.06 204 GLN A C 1
ATOM 1646 O O . GLN A 1 204 ? -10.825 46.690 9.797 1.00 90.06 204 GLN A O 1
ATOM 1651 N N . GLY A 1 205 ? -12.950 46.046 9.506 1.00 83.31 205 GLY A N 1
ATOM 1652 C CA . GLY A 1 205 ? -13.234 46.980 8.410 1.00 83.31 205 GLY A CA 1
ATOM 1653 C C . GLY A 1 205 ? -12.494 46.669 7.103 1.00 83.31 205 GLY A C 1
ATOM 1654 O O . GLY A 1 205 ? -12.548 47.463 6.170 1.00 83.31 205 GLY A O 1
ATOM 1655 N N . LEU A 1 206 ? -11.823 45.514 7.023 1.00 73.06 206 LEU A N 1
ATOM 1656 C CA . LEU A 1 206 ? -11.051 45.068 5.857 1.00 73.06 206 LEU A CA 1
ATOM 1657 C C . LEU A 1 206 ? -11.938 44.557 4.712 1.00 73.06 206 LEU A C 1
ATOM 1659 O O . LEU A 1 206 ? -11.495 44.511 3.569 1.00 73.06 206 LEU A O 1
ATOM 1663 N N . PHE A 1 207 ? -13.193 44.206 5.002 1.00 59.69 207 PHE A N 1
ATOM 1664 C CA . PHE A 1 207 ? -14.194 43.828 4.007 1.00 59.69 207 PHE A CA 1
ATOM 1665 C C . PHE A 1 207 ? -15.499 44.586 4.249 1.00 59.69 207 PHE A C 1
ATOM 1667 O O . PHE A 1 207 ? -16.054 44.552 5.349 1.00 59.69 207 PHE A O 1
ATOM 1674 N N . SER A 1 208 ? -16.031 45.220 3.202 1.00 60.06 208 SER A N 1
ATOM 1675 C CA . SER A 1 208 ? -17.436 45.629 3.174 1.00 60.06 208 SER A CA 1
ATOM 1676 C C . SER A 1 208 ? -18.329 44.381 3.283 1.00 60.06 208 SER A C 1
ATOM 1678 O O . SER A 1 208 ? -17.917 43.293 2.861 1.00 60.06 208 SER A O 1
ATOM 1680 N N . PRO A 1 209 ? -19.530 44.476 3.888 1.00 61.84 209 PRO A N 1
ATOM 1681 C CA . PRO A 1 209 ? -20.432 43.337 3.994 1.00 61.84 209 PRO A CA 1
ATOM 1682 C C . PRO A 1 209 ? -20.655 42.763 2.596 1.00 61.84 209 PRO A C 1
ATOM 1684 O O . PRO A 1 209 ? -21.137 43.462 1.707 1.00 61.84 209 PRO A O 1
ATOM 1687 N N . ILE A 1 210 ? -20.247 41.505 2.399 1.00 57.28 210 ILE A N 1
ATOM 1688 C CA . ILE A 1 210 ? -20.455 40.778 1.149 1.00 57.28 210 ILE A CA 1
ATOM 1689 C C . ILE A 1 210 ? -21.953 40.858 0.870 1.00 57.28 210 ILE A C 1
ATOM 1691 O O . ILE A 1 210 ? -22.752 40.292 1.619 1.00 57.28 210 ILE A O 1
ATOM 1695 N N . ASN A 1 211 ? -22.328 41.629 -0.153 1.00 53.47 211 ASN A N 1
ATOM 1696 C CA . ASN A 1 211 ? -23.720 41.821 -0.523 1.00 53.47 211 ASN A CA 1
ATOM 1697 C C . ASN A 1 211 ? -24.361 40.439 -0.693 1.00 53.47 211 ASN A C 1
ATOM 1699 O O . ASN A 1 211 ? -23.874 39.602 -1.456 1.00 53.47 211 ASN A O 1
ATOM 1703 N N . ALA A 1 212 ? -25.470 40.209 0.012 1.00 54.19 212 ALA A N 1
ATOM 1704 C CA . ALA A 1 212 ? -26.239 38.961 0.007 1.00 54.19 212 ALA A CA 1
ATOM 1705 C C . ALA A 1 212 ? -26.805 38.574 -1.381 1.00 54.19 212 ALA A C 1
ATOM 1707 O O . ALA A 1 212 ? -27.525 37.588 -1.510 1.00 54.19 212 ALA A O 1
ATOM 1708 N N . SER A 1 213 ? -26.479 39.342 -2.421 1.00 53.72 213 SER A N 1
ATOM 1709 C CA . SER A 1 213 ? -26.821 39.103 -3.817 1.00 53.72 213 SER A CA 1
ATOM 1710 C C . SER A 1 213 ? -25.886 38.123 -4.526 1.00 53.72 213 SER A C 1
ATOM 1712 O O . SER A 1 213 ? -26.086 37.874 -5.710 1.00 53.72 213 SER A O 1
ATOM 1714 N N . PHE A 1 214 ? -24.856 37.577 -3.866 1.00 62.62 214 PHE A N 1
ATOM 1715 C CA . PHE A 1 214 ? -24.014 36.563 -4.499 1.00 62.62 214 PHE A CA 1
ATOM 1716 C C . PHE A 1 214 ? -24.827 35.261 -4.669 1.00 62.62 214 PHE A C 1
ATOM 1718 O O . PHE A 1 214 ? -25.179 34.634 -3.662 1.00 62.62 214 PHE A O 1
ATOM 1725 N N . PRO A 1 215 ? -25.122 34.821 -5.908 1.00 63.06 215 PRO A N 1
ATOM 1726 C CA . PRO A 1 215 ? -26.077 33.738 -6.179 1.00 63.06 215 PRO A CA 1
ATOM 1727 C C . PRO A 1 215 ? -25.727 32.419 -5.477 1.00 63.06 215 PRO A C 1
ATOM 1729 O O . PRO A 1 215 ? -26.609 31.655 -5.085 1.00 63.06 215 PRO A O 1
ATOM 1732 N N . GLY A 1 216 ? -24.431 32.182 -5.247 1.00 67.00 216 GLY A N 1
ATOM 1733 C CA . GLY A 1 216 ? -23.941 31.006 -4.534 1.00 67.00 216 GLY A CA 1
ATOM 1734 C C . GLY A 1 216 ? -24.458 30.896 -3.098 1.00 67.00 216 GLY A C 1
ATOM 1735 O O . GLY A 1 216 ? -24.750 29.791 -2.655 1.00 67.00 216 GLY A O 1
ATOM 1736 N N . TRP A 1 217 ? -24.645 32.012 -2.382 1.00 61.38 217 TRP A N 1
ATOM 1737 C CA . TRP A 1 217 ? -25.108 31.991 -0.987 1.00 61.38 217 TRP A CA 1
ATOM 1738 C C . TRP A 1 217 ? -26.600 31.661 -0.857 1.00 61.38 217 TRP A C 1
ATOM 1740 O O . TRP A 1 217 ? -26.985 30.988 0.100 1.00 61.38 217 TRP A O 1
ATOM 1750 N N . GLN A 1 218 ? -27.432 32.063 -1.825 1.00 68.75 218 GLN A N 1
ATOM 1751 C CA . GLN A 1 218 ? -28.854 31.696 -1.856 1.00 68.75 218 GLN A CA 1
ATOM 1752 C C . GLN A 1 218 ? -29.042 30.202 -2.140 1.00 68.75 218 GLN A C 1
ATOM 1754 O O . GLN A 1 218 ? -29.776 29.530 -1.413 1.00 68.75 218 GLN A O 1
ATOM 1759 N N . LEU A 1 219 ? -28.313 29.666 -3.127 1.00 68.56 219 LEU A N 1
ATOM 1760 C CA . LEU A 1 219 ? -28.320 28.234 -3.438 1.00 68.56 219 LEU A CA 1
ATOM 1761 C C . LEU A 1 219 ? -27.855 27.404 -2.226 1.00 68.56 219 LEU A C 1
ATOM 1763 O O . LEU A 1 219 ? -28.427 26.363 -1.904 1.00 68.56 219 LEU A O 1
ATOM 1767 N N . PHE A 1 220 ? -26.849 27.902 -1.500 1.00 63.16 220 PHE A N 1
ATOM 1768 C CA . PHE A 1 220 ? -26.333 27.242 -0.302 1.00 63.16 220 PHE A CA 1
ATOM 1769 C C . PHE A 1 220 ? -27.304 27.284 0.882 1.00 63.16 220 PHE A C 1
ATOM 1771 O O . PHE A 1 220 ? -27.407 26.306 1.624 1.00 63.16 220 PHE A O 1
ATOM 1778 N N . GLY A 1 221 ? -28.026 28.393 1.065 1.00 74.12 221 GLY A N 1
ATOM 1779 C CA . GLY A 1 221 ? -29.075 28.508 2.080 1.00 74.12 221 GLY A CA 1
ATOM 1780 C C . GLY A 1 221 ? -30.181 27.473 1.867 1.00 74.12 221 GLY A C 1
ATOM 1781 O O . GLY A 1 221 ? -30.545 26.761 2.803 1.00 74.12 221 GLY A O 1
ATOM 1782 N N . GLN A 1 222 ? -30.625 27.315 0.618 1.00 74.50 222 GLN A N 1
ATOM 1783 C CA . GLN A 1 222 ? -31.635 26.324 0.239 1.00 74.50 222 GLN A CA 1
ATOM 1784 C C . GLN A 1 222 ? -31.152 24.883 0.454 1.00 74.50 222 GLN A C 1
ATOM 1786 O O . GLN A 1 222 ? -31.874 24.073 1.040 1.00 74.50 222 GLN A O 1
ATOM 1791 N N . LEU A 1 223 ? -29.909 24.569 0.067 1.00 66.25 223 LEU A N 1
ATOM 1792 C CA . LEU A 1 223 ? -29.307 23.257 0.324 1.00 66.25 223 LEU A CA 1
ATOM 1793 C C . LEU A 1 223 ? -29.203 22.977 1.830 1.00 66.25 223 LEU A C 1
ATOM 1795 O O . LEU A 1 223 ? -29.580 21.902 2.289 1.00 66.25 223 LEU A O 1
ATOM 1799 N N . ARG A 1 224 ? -28.760 23.947 2.635 1.00 72.25 224 ARG A N 1
ATOM 1800 C CA . ARG A 1 224 ? -28.659 23.781 4.091 1.00 72.25 224 ARG A CA 1
ATOM 1801 C C . ARG A 1 224 ? -30.014 23.466 4.734 1.00 72.25 224 ARG A C 1
ATOM 1803 O O . ARG A 1 224 ? -30.071 22.604 5.612 1.00 72.25 224 ARG A O 1
ATOM 1810 N N . GLU A 1 225 ? -31.086 24.136 4.316 1.00 74.50 225 GLU A N 1
ATOM 1811 C CA . GLU A 1 225 ? -32.434 23.867 4.833 1.00 74.50 225 GLU A CA 1
ATOM 1812 C C . GLU A 1 225 ? -32.981 22.511 4.376 1.00 74.50 225 GLU A C 1
ATOM 1814 O O . GLU A 1 225 ? -33.494 21.760 5.209 1.00 74.50 225 GLU A O 1
ATOM 1819 N N . GLN A 1 226 ? -32.787 22.130 3.107 1.00 75.69 226 GLN A N 1
ATOM 1820 C CA . GLN A 1 226 ? -33.145 20.788 2.629 1.00 75.69 226 GLN A CA 1
ATOM 1821 C C . GLN A 1 226 ? -32.447 19.686 3.434 1.00 75.69 226 GLN A C 1
ATOM 1823 O O . GLN A 1 226 ? -33.079 18.708 3.838 1.00 75.69 226 GLN A O 1
ATOM 1828 N N . TRP A 1 227 ? -31.157 19.858 3.718 1.00 66.62 227 TRP A N 1
ATOM 1829 C CA . TRP A 1 227 ? -30.377 18.890 4.485 1.00 66.62 227 TRP A CA 1
ATOM 1830 C C . TRP A 1 227 ? -30.807 18.818 5.955 1.00 66.62 227 TRP A C 1
ATOM 1832 O O . TRP A 1 227 ? -30.869 17.723 6.520 1.00 66.62 227 TRP A O 1
ATOM 1842 N N . ARG A 1 228 ? -31.158 19.954 6.573 1.00 71.38 228 ARG A N 1
ATOM 1843 C CA . ARG A 1 228 ? -31.682 19.998 7.949 1.00 71.38 228 ARG A CA 1
ATOM 1844 C C . ARG A 1 228 ? -33.017 19.259 8.064 1.00 71.38 228 ARG A C 1
ATOM 1846 O O . ARG A 1 228 ? -33.188 18.451 8.979 1.00 71.38 228 ARG A O 1
ATOM 1853 N N . ASN A 1 229 ? -33.906 19.470 7.097 1.00 74.44 229 ASN A N 1
ATOM 1854 C CA . ASN A 1 229 ? -35.221 18.831 7.050 1.00 74.44 229 ASN A CA 1
ATOM 1855 C C . ASN A 1 229 ? -35.127 17.321 6.750 1.00 74.44 229 ASN A C 1
ATOM 1857 O O . ASN A 1 229 ? -35.938 16.540 7.243 1.00 74.44 229 ASN A O 1
ATOM 1861 N N . GLN A 1 230 ? -34.103 16.869 6.015 1.00 68.75 230 GLN A N 1
ATOM 1862 C CA . GLN A 1 230 ? -33.828 15.435 5.847 1.00 68.75 230 GLN A CA 1
ATOM 1863 C C . GLN A 1 230 ? -33.271 14.776 7.114 1.00 68.75 230 GLN A C 1
ATOM 1865 O O . GLN A 1 230 ? -33.589 13.618 7.388 1.00 68.75 230 GLN A O 1
ATOM 1870 N N . SER A 1 231 ? -32.462 15.485 7.909 1.00 55.06 231 SER A N 1
ATOM 1871 C CA . SER A 1 231 ? -31.969 14.943 9.181 1.00 55.06 231 SER A CA 1
ATOM 1872 C C . SER A 1 231 ? -33.061 14.809 10.247 1.00 55.06 231 SER A C 1
ATOM 1874 O O . SER A 1 231 ? -33.021 13.844 11.006 1.00 55.06 231 SER A O 1
ATOM 1876 N N . SER A 1 232 ? -34.073 15.687 10.264 1.00 55.12 232 SER A N 1
ATOM 1877 C CA . SER A 1 232 ? -35.191 15.587 11.217 1.00 55.12 232 SER A CA 1
ATOM 1878 C C . SER A 1 232 ? -36.165 14.443 10.909 1.00 55.12 232 SER A C 1
ATOM 1880 O O . SER A 1 232 ? -36.861 13.977 11.803 1.00 55.12 232 SER A O 1
ATOM 1882 N N . LEU A 1 233 ? -36.195 13.939 9.669 1.00 51.97 233 LEU A N 1
ATOM 1883 C CA . LEU A 1 233 ? -37.012 12.778 9.284 1.00 51.97 233 LEU A CA 1
ATOM 1884 C C . LEU A 1 233 ? -36.441 11.433 9.769 1.00 51.97 233 LEU A C 1
ATOM 1886 O O . LEU A 1 233 ? -37.152 10.432 9.748 1.00 51.97 233 LEU A O 1
ATOM 1890 N N . LYS A 1 234 ? -35.183 11.388 10.233 1.00 48.41 234 LYS A N 1
ATOM 1891 C CA . LYS A 1 234 ? -34.559 10.167 10.778 1.00 48.41 234 LYS A CA 1
ATOM 1892 C C . LYS A 1 234 ? -34.673 10.016 12.297 1.00 48.41 234 LYS A C 1
ATOM 1894 O O . LYS A 1 234 ? -34.274 8.978 12.813 1.00 48.41 234 LYS A O 1
ATOM 1899 N N . GLU A 1 235 ? -35.249 10.995 12.994 1.00 46.16 235 GLU A N 1
ATOM 1900 C CA . GLU A 1 235 ? -35.415 10.969 14.455 1.00 46.16 235 GLU A CA 1
ATOM 1901 C C . GLU A 1 235 ? -36.884 10.847 14.901 1.00 46.16 235 GLU A C 1
ATOM 1903 O O . GLU A 1 235 ? -37.218 11.211 16.023 1.00 46.16 235 GLU A O 1
ATOM 1908 N N . SER A 1 236 ? -37.781 10.305 14.064 1.00 41.25 236 SER A N 1
ATOM 1909 C CA . SER A 1 236 ? -39.103 9.873 14.543 1.00 41.25 236 SER A CA 1
ATOM 1910 C C . SER A 1 236 ? -38.991 8.505 15.236 1.00 41.25 236 SER A C 1
ATOM 1912 O O . SER A 1 236 ? -38.652 7.517 14.576 1.00 41.25 236 SER A O 1
ATOM 1914 N N . PRO A 1 237 ? -39.283 8.395 16.546 1.00 48.75 237 PRO A N 1
ATOM 1915 C CA . PRO A 1 237 ? -39.352 7.119 17.237 1.00 48.75 237 PRO A CA 1
ATOM 1916 C C . PRO A 1 237 ? -40.735 6.504 16.990 1.00 48.75 237 PRO A C 1
ATOM 1918 O O . PRO A 1 237 ? -41.619 6.575 17.835 1.00 48.75 237 PRO A O 1
ATOM 1921 N N . LEU A 1 238 ? -40.946 5.908 15.817 1.00 44.53 238 LEU A N 1
ATOM 1922 C CA . LEU A 1 238 ? -42.159 5.141 15.509 1.00 44.53 238 LEU A CA 1
ATOM 1923 C C . LEU A 1 238 ? -41.782 3.788 14.908 1.00 44.53 238 LEU A C 1
ATOM 1925 O O . LEU A 1 238 ? -42.051 3.459 13.758 1.00 44.53 238 LEU A O 1
ATOM 1929 N N . GLY A 1 239 ? -41.130 2.991 15.748 1.00 43.16 239 GLY A N 1
ATOM 1930 C CA . GLY A 1 239 ? -41.001 1.551 15.593 1.00 43.16 239 GLY A CA 1
ATOM 1931 C C . GLY A 1 239 ? -41.753 0.838 16.708 1.00 43.16 239 GLY A C 1
ATOM 1932 O O . GLY A 1 239 ? -41.125 0.144 17.495 1.00 43.16 239 GLY A O 1
ATOM 1933 N N . GLN A 1 240 ? -43.072 1.032 16.807 1.00 41.16 240 GLN A N 1
ATOM 1934 C CA . GLN A 1 240 ? -43.970 0.130 17.535 1.00 41.16 240 GLN A CA 1
ATOM 1935 C C . GLN A 1 240 ? -45.403 0.270 16.996 1.00 41.16 240 GLN A C 1
ATOM 1937 O O . GLN A 1 240 ? -46.095 1.239 17.271 1.00 41.16 240 GLN A O 1
ATOM 1942 N N . GLY A 1 241 ? -45.802 -0.723 16.196 1.00 44.84 241 GLY A N 1
ATOM 1943 C CA . GLY A 1 241 ? -47.180 -1.188 16.026 1.00 44.84 241 GLY A CA 1
ATOM 1944 C C . GLY A 1 241 ? -48.228 -0.204 15.503 1.00 44.84 241 GLY A C 1
ATOM 1945 O O . GLY A 1 241 ? -48.949 0.387 16.291 1.00 44.84 241 GLY A O 1
ATOM 1946 N N . ALA A 1 242 ? -48.444 -0.176 14.187 1.00 35.56 242 ALA A N 1
ATOM 1947 C CA . ALA A 1 242 ? -49.789 -0.004 13.628 1.00 35.56 242 ALA A CA 1
ATOM 1948 C C . ALA A 1 242 ? -49.810 -0.467 12.168 1.00 35.56 242 ALA A C 1
ATOM 1950 O O . ALA A 1 242 ? -49.298 0.189 11.264 1.00 35.56 242 ALA A O 1
ATOM 1951 N N . LEU A 1 243 ? -50.411 -1.633 11.958 1.00 43.88 243 LEU A N 1
ATOM 1952 C CA . LEU A 1 243 ? -50.807 -2.148 10.658 1.00 43.88 243 LEU A CA 1
ATOM 1953 C C . LEU A 1 243 ? -52.045 -1.341 10.240 1.00 43.88 243 LEU A C 1
ATOM 1955 O O . LEU A 1 243 ? -53.147 -1.624 10.699 1.00 43.88 243 LEU A O 1
ATOM 1959 N N . VAL A 1 244 ? -51.862 -0.279 9.453 1.00 39.78 244 VAL A N 1
ATOM 1960 C CA . VAL A 1 244 ? -52.983 0.506 8.917 1.00 39.78 244 VAL A CA 1
ATOM 1961 C C . VAL A 1 244 ? -53.336 -0.049 7.544 1.00 39.78 244 VAL A C 1
ATOM 1963 O O . VAL A 1 244 ? -52.662 0.192 6.545 1.00 39.78 244 VAL A O 1
ATOM 1966 N N . THR A 1 245 ? -54.399 -0.843 7.530 1.00 35.69 245 THR A N 1
ATOM 1967 C CA . THR A 1 245 ? -55.154 -1.255 6.348 1.00 35.69 245 THR A CA 1
ATOM 1968 C C . THR A 1 245 ? -55.685 -0.035 5.598 1.00 35.69 245 THR A C 1
ATOM 1970 O O . THR A 1 245 ? -56.376 0.804 6.175 1.00 35.69 245 THR A O 1
ATOM 1973 N N . TYR A 1 246 ? -55.404 0.036 4.298 1.00 32.06 246 TYR A N 1
ATOM 1974 C CA . TYR A 1 246 ? -56.001 1.014 3.394 1.00 32.06 246 TYR A CA 1
ATOM 1975 C C . TYR A 1 246 ? -57.470 0.654 3.148 1.00 32.06 246 TYR A C 1
ATOM 1977 O O . TYR A 1 246 ? -57.770 -0.283 2.412 1.00 32.06 246 TYR A O 1
ATOM 1985 N N . HIS A 1 247 ? -58.385 1.409 3.756 1.00 32.72 247 HIS A N 1
ATOM 1986 C CA . HIS A 1 247 ? -59.784 1.425 3.343 1.00 32.72 247 HIS A CA 1
ATOM 1987 C C . HIS A 1 247 ? -59.950 2.447 2.217 1.00 32.72 247 HIS A C 1
ATOM 1989 O O . HIS A 1 247 ? -59.815 3.655 2.402 1.00 32.72 247 HIS A O 1
ATOM 1995 N N . GLN A 1 248 ? -60.225 1.924 1.029 1.00 39.41 248 GLN A N 1
ATOM 1996 C CA . GLN A 1 248 ? -60.559 2.669 -0.172 1.00 39.41 248 GLN A CA 1
ATOM 1997 C C . GLN A 1 248 ? -61.999 3.185 -0.036 1.00 39.41 248 GLN A C 1
ATOM 1999 O O . GLN A 1 248 ? -62.946 2.402 -0.065 1.00 39.41 248 GLN A O 1
ATOM 2004 N N . SER A 1 249 ? -62.167 4.495 0.154 1.00 34.22 249 SER A N 1
ATOM 2005 C CA . SER A 1 249 ? -63.472 5.161 0.136 1.00 34.22 249 SER A CA 1
ATOM 2006 C C . SER A 1 249 ? -63.553 6.078 -1.078 1.00 34.22 249 SER A C 1
ATOM 2008 O O . SER A 1 249 ? -62.982 7.165 -1.103 1.00 34.22 249 SER A O 1
ATOM 2010 N N . SER A 1 250 ? -64.280 5.598 -2.080 1.00 42.91 250 SER A N 1
ATOM 2011 C CA . SER A 1 250 ? -64.806 6.367 -3.203 1.00 42.91 250 SER A CA 1
ATOM 2012 C C . SER A 1 250 ? -65.813 7.401 -2.696 1.00 42.91 250 SER A C 1
ATOM 2014 O O . SER A 1 250 ? -66.804 7.021 -2.075 1.00 42.91 250 SER A O 1
ATOM 2016 N N . ASN A 1 251 ? -65.619 8.678 -3.026 1.00 32.91 251 ASN A N 1
ATOM 2017 C CA . ASN A 1 251 ? -66.760 9.544 -3.304 1.00 32.91 251 ASN A CA 1
ATOM 2018 C C . ASN A 1 251 ? -66.378 10.678 -4.261 1.00 32.91 251 ASN A C 1
ATOM 2020 O O . ASN A 1 251 ? -65.591 11.568 -3.938 1.00 32.91 251 ASN A O 1
ATOM 2024 N N . GLU A 1 252 ? -66.957 10.608 -5.454 1.00 38.16 252 GLU A N 1
ATOM 2025 C CA . GLU A 1 252 ? -67.040 11.689 -6.426 1.00 38.16 252 GLU A CA 1
ATOM 2026 C C . GLU A 1 252 ? -67.925 12.826 -5.892 1.00 38.16 252 GLU A C 1
ATOM 2028 O O . GLU A 1 252 ? -68.977 12.566 -5.306 1.00 38.16 252 GLU A O 1
ATOM 2033 N N . LYS A 1 253 ? -67.570 14.083 -6.195 1.00 33.62 253 LYS A N 1
ATOM 2034 C CA . LYS A 1 253 ? -68.385 14.990 -7.037 1.00 33.62 253 LYS A CA 1
ATOM 2035 C C . LYS A 1 253 ? -67.850 16.429 -7.028 1.00 33.62 253 LYS A C 1
ATOM 2037 O O . LYS A 1 253 ? -67.983 17.153 -6.052 1.00 33.62 253 LYS A O 1
ATOM 2042 N N . GLY A 1 254 ? -67.322 16.819 -8.190 1.00 33.94 254 GLY A N 1
ATOM 2043 C CA . GLY A 1 254 ? -67.674 18.027 -8.947 1.00 33.94 254 GLY A CA 1
ATOM 2044 C C . GLY A 1 254 ? -67.540 19.415 -8.311 1.00 33.94 254 GLY A C 1
ATOM 2045 O O . GLY A 1 254 ? -68.390 19.820 -7.524 1.00 33.94 254 GLY A O 1
ATOM 2046 N N . LYS A 1 255 ? -66.617 20.222 -8.859 1.00 34.59 255 LYS A N 1
ATOM 2047 C CA . LYS A 1 255 ? -66.949 21.473 -9.579 1.00 34.59 255 LYS A CA 1
ATOM 2048 C C . LYS A 1 255 ? -65.745 22.011 -10.376 1.00 34.59 255 LYS A C 1
ATOM 2050 O O . LYS A 1 255 ? -64.625 22.043 -9.882 1.00 34.59 255 LYS A O 1
ATOM 2055 N N . GLN A 1 256 ? -66.040 22.389 -11.623 1.00 35.84 256 GLN A N 1
ATOM 2056 C CA . GLN A 1 256 ? -65.268 23.204 -12.582 1.00 35.84 256 GLN A CA 1
ATOM 2057 C C . GLN A 1 256 ? -64.821 24.539 -11.923 1.00 35.84 256 GLN A C 1
ATOM 2059 O O . GLN A 1 256 ? -65.451 24.945 -10.952 1.00 35.84 256 GLN A O 1
ATOM 2064 N N . GLN A 1 257 ? -63.813 25.313 -12.343 1.00 32.66 257 GLN A N 1
ATOM 2065 C CA . GLN A 1 257 ? -63.241 25.589 -13.664 1.00 32.66 257 GLN A CA 1
ATOM 2066 C C . GLN A 1 257 ? -61.971 26.464 -13.486 1.00 32.66 257 GLN A C 1
ATOM 2068 O O . GLN A 1 257 ? -61.831 27.135 -12.468 1.00 32.66 257 GLN A O 1
ATOM 2073 N N . ASP A 1 258 ? -61.131 26.505 -14.526 1.00 37.94 258 ASP A N 1
ATOM 2074 C CA . ASP A 1 258 ? -60.183 27.574 -14.894 1.00 37.94 258 ASP A CA 1
ATOM 2075 C C . ASP A 1 258 ? -58.962 27.884 -14.005 1.00 37.94 258 ASP A C 1
ATOM 2077 O O . ASP A 1 258 ? -58.999 28.736 -13.125 1.00 37.94 258 ASP A O 1
ATOM 2081 N N . GLN A 1 259 ? -57.796 27.356 -14.406 1.00 34.56 259 GLN A N 1
ATOM 2082 C CA . GLN A 1 259 ? -56.651 28.224 -14.712 1.00 34.56 259 GLN A CA 1
ATOM 2083 C C . GLN A 1 259 ? -55.645 27.537 -15.644 1.00 34.56 259 GLN A C 1
ATOM 2085 O O . GLN A 1 259 ? -55.148 26.439 -15.408 1.00 34.56 259 GLN A O 1
ATOM 2090 N N . LYS A 1 260 ? -55.403 28.228 -16.754 1.00 40.31 260 LYS A N 1
ATOM 2091 C CA . LYS A 1 260 ? -54.535 27.888 -17.874 1.00 40.31 260 LYS A CA 1
ATOM 2092 C C . LYS A 1 260 ? -53.182 28.574 -17.666 1.00 40.31 260 LYS A C 1
ATOM 2094 O O . LYS A 1 260 ? -53.149 29.710 -17.205 1.00 40.31 260 LYS A O 1
ATOM 2099 N N . SER A 1 261 ? -52.138 27.938 -18.196 1.00 41.88 261 SER A N 1
ATOM 2100 C CA . SER A 1 261 ? -50.889 28.549 -18.678 1.00 41.88 261 SER A CA 1
ATOM 2101 C C . SER A 1 261 ? -49.732 28.701 -17.685 1.00 41.88 261 SER A C 1
ATOM 2103 O O . SER A 1 261 ? -49.772 29.526 -16.779 1.00 41.88 261 SER A O 1
ATOM 2105 N N . GLY A 1 262 ? -48.637 27.989 -17.978 1.00 41.69 262 GLY A N 1
ATOM 2106 C CA . GLY A 1 262 ? -47.294 28.396 -17.563 1.00 41.69 262 GLY A CA 1
ATOM 2107 C C . GLY A 1 262 ? -46.352 27.260 -17.182 1.00 41.69 262 GLY A C 1
ATOM 2108 O O . GLY A 1 262 ? -45.929 27.222 -16.033 1.00 41.69 262 GLY A O 1
ATOM 2109 N N . ASN A 1 263 ? -45.993 26.346 -18.099 1.00 41.09 263 ASN A N 1
ATOM 2110 C CA . ASN A 1 263 ? -44.810 25.503 -17.860 1.00 41.09 263 ASN A CA 1
ATOM 2111 C C . ASN A 1 263 ? -44.105 24.944 -19.116 1.00 41.09 263 ASN A C 1
ATOM 2113 O O . ASN A 1 263 ? -43.615 23.821 -19.098 1.00 41.09 263 ASN A O 1
ATOM 2117 N N . ASP A 1 264 ? -43.988 25.743 -20.183 1.00 42.81 264 ASP A N 1
ATOM 2118 C CA . ASP A 1 264 ? -43.268 25.350 -21.414 1.00 42.81 264 ASP A CA 1
ATOM 2119 C C . ASP A 1 264 ? -41.826 25.897 -21.500 1.00 42.81 264 ASP A C 1
ATOM 2121 O O . ASP A 1 264 ? -41.185 25.830 -22.545 1.00 42.81 264 ASP A O 1
ATOM 2125 N N . HIS A 1 265 ? -41.269 26.460 -20.420 1.00 46.81 265 HIS A N 1
ATOM 2126 C CA . HIS A 1 265 ? -39.942 27.101 -20.468 1.00 46.81 265 HIS A CA 1
ATOM 2127 C C . HIS A 1 265 ? -38.755 26.220 -20.064 1.00 46.81 265 HIS A C 1
ATOM 2129 O O . HIS A 1 265 ? -37.618 26.604 -20.326 1.00 46.81 265 HIS A O 1
ATOM 2135 N N . ASN A 1 266 ? -38.979 25.031 -19.496 1.00 45.28 266 ASN A N 1
ATOM 2136 C CA . ASN A 1 266 ? -37.873 24.223 -18.963 1.00 45.28 266 ASN A CA 1
ATOM 2137 C C . ASN A 1 266 ? -37.394 23.096 -19.896 1.00 45.28 266 ASN A C 1
ATOM 2139 O O . ASN A 1 266 ? -36.285 22.596 -19.740 1.00 45.28 266 ASN A O 1
ATOM 2143 N N . VAL A 1 267 ? -38.184 22.724 -20.909 1.00 47.78 267 VAL A N 1
ATOM 2144 C CA . VAL A 1 267 ? -37.805 21.660 -21.863 1.00 47.78 267 VAL A CA 1
ATOM 2145 C C . VAL A 1 267 ? -36.891 22.195 -22.977 1.00 47.78 267 VAL A C 1
ATOM 2147 O O . VAL A 1 267 ? -36.004 21.487 -23.447 1.00 47.78 267 VAL A O 1
ATOM 2150 N N . ASN A 1 268 ? -37.000 23.482 -23.330 1.00 47.81 268 ASN A N 1
ATOM 2151 C CA . ASN A 1 268 ? -36.177 24.080 -24.388 1.00 47.81 268 ASN A CA 1
ATOM 2152 C C . ASN A 1 268 ? -34.747 24.439 -23.943 1.00 47.81 268 ASN A C 1
ATOM 2154 O O . ASN A 1 268 ? -33.839 24.430 -24.774 1.00 47.81 268 ASN A O 1
ATOM 2158 N N . GLN A 1 269 ? -34.502 24.699 -22.651 1.00 52.22 269 GLN A N 1
ATOM 2159 C CA . GLN A 1 269 ? -33.155 25.042 -22.166 1.00 52.22 269 GLN A CA 1
ATOM 2160 C C . GLN A 1 269 ? -32.193 23.849 -22.154 1.00 52.22 269 GLN A C 1
ATOM 2162 O O . GLN A 1 269 ? -31.024 24.017 -22.498 1.00 52.22 269 GLN A O 1
ATOM 2167 N N . VAL A 1 270 ? -32.680 22.645 -21.838 1.00 55.28 270 VAL A N 1
ATOM 2168 C CA . VAL A 1 270 ? -31.841 21.433 -21.830 1.00 55.28 270 VAL A CA 1
ATOM 2169 C C . VAL A 1 270 ? -31.433 21.042 -23.256 1.00 55.28 270 VAL A C 1
ATOM 2171 O O . VAL A 1 270 ? -30.281 20.678 -23.484 1.00 55.28 270 VAL A O 1
ATOM 2174 N N . SER A 1 271 ? -32.323 21.224 -24.242 1.00 62.06 271 SER A N 1
ATOM 2175 C CA . SER A 1 271 ? -32.004 20.928 -25.649 1.00 62.06 271 SER A CA 1
ATOM 2176 C C . SER A 1 271 ? -30.926 21.856 -26.233 1.00 62.06 271 SER A C 1
ATOM 2178 O O . SER A 1 271 ? -30.060 21.406 -26.981 1.00 62.06 271 SER A O 1
ATOM 2180 N N . ASN A 1 272 ? -30.902 23.133 -25.830 1.00 66.19 272 ASN A N 1
ATOM 2181 C CA . ASN A 1 272 ? -29.919 24.099 -26.330 1.00 66.19 272 ASN A CA 1
ATOM 2182 C C . ASN A 1 272 ? -28.509 23.873 -25.764 1.00 66.19 272 ASN A C 1
ATOM 2184 O O . ASN A 1 272 ? -27.526 24.142 -26.455 1.00 66.19 272 ASN A O 1
ATOM 2188 N N . GLN A 1 273 ? -28.392 23.344 -24.542 1.00 70.62 273 GLN A N 1
ATOM 2189 C CA . GLN A 1 273 ? -27.089 23.006 -23.958 1.00 70.62 273 GLN A CA 1
ATOM 2190 C C . GLN A 1 273 ? -26.448 21.798 -24.649 1.00 70.62 273 GLN A C 1
ATOM 2192 O O . GLN A 1 273 ? -25.243 21.802 -24.903 1.00 70.62 273 GLN A O 1
ATOM 2197 N N . GLU A 1 274 ? -27.244 20.793 -25.022 1.00 75.00 274 GLU A N 1
ATOM 2198 C CA . GLU A 1 274 ? -26.734 19.614 -25.728 1.00 75.00 274 GLU A CA 1
ATOM 2199 C C . GLU A 1 274 ? -26.262 19.958 -27.152 1.00 75.00 274 GLU A C 1
ATOM 2201 O O . GLU A 1 274 ? -25.229 19.464 -27.611 1.00 75.00 274 GLU A O 1
ATOM 2206 N N . VAL A 1 275 ? -26.970 20.866 -27.834 1.00 81.25 275 VAL A N 1
ATOM 2207 C CA . VAL A 1 275 ? -26.578 21.357 -29.164 1.00 81.25 275 VAL A CA 1
ATOM 2208 C C . VAL A 1 275 ? -25.291 22.190 -29.095 1.00 81.25 275 VAL A C 1
ATOM 2210 O O . VAL A 1 275 ? -24.409 22.007 -29.935 1.00 81.25 275 VAL A O 1
ATOM 2213 N N . GLN A 1 276 ? -25.121 23.041 -28.075 1.00 84.44 276 GLN A N 1
ATOM 2214 C CA . GLN A 1 276 ? -23.872 23.794 -27.879 1.00 84.44 276 GLN A CA 1
ATOM 2215 C C . GLN A 1 276 ? -22.674 22.891 -27.564 1.00 84.44 276 GLN A C 1
ATOM 2217 O O . GLN A 1 276 ? -21.585 23.124 -28.091 1.00 84.44 276 GLN A O 1
ATOM 2222 N N . ALA A 1 277 ? -22.865 21.846 -26.755 1.00 79.94 277 ALA A N 1
ATOM 2223 C CA . ALA A 1 277 ? -21.799 20.901 -26.431 1.00 79.94 277 ALA A CA 1
ATOM 2224 C C . ALA A 1 277 ? -21.317 20.130 -27.673 1.00 79.94 277 ALA A C 1
ATOM 2226 O O . ALA A 1 277 ? -20.112 19.973 -27.870 1.00 79.94 277 ALA A O 1
ATOM 2227 N N . LYS A 1 278 ? -22.240 19.710 -28.552 1.00 87.81 278 LYS A N 1
ATOM 2228 C CA . LYS A 1 278 ? -21.895 19.029 -29.814 1.00 87.81 278 LYS A CA 1
ATOM 2229 C C . LYS A 1 278 ? -21.135 19.944 -30.779 1.00 87.81 278 LYS A C 1
ATOM 2231 O O . LYS A 1 278 ? -20.154 19.506 -31.372 1.00 87.81 278 LYS A O 1
ATOM 2236 N N . LEU A 1 279 ? -21.525 21.216 -30.875 1.00 90.38 279 LEU A N 1
ATOM 2237 C CA . LEU A 1 279 ? -20.842 22.211 -31.713 1.00 90.38 279 LEU A CA 1
ATOM 2238 C C . LEU A 1 279 ? -19.413 22.518 -31.238 1.00 90.38 279 LEU A C 1
ATOM 2240 O O . LEU A 1 279 ? -18.510 22.653 -32.062 1.00 90.38 279 LEU A O 1
ATOM 2244 N N . LEU A 1 280 ? -19.190 22.597 -29.922 1.00 89.38 280 LEU A N 1
ATOM 2245 C CA . LEU A 1 280 ? -17.848 22.802 -29.362 1.00 89.38 280 LEU A CA 1
ATOM 2246 C C . LEU A 1 280 ? -16.930 21.603 -29.613 1.00 89.38 280 LEU A C 1
ATOM 2248 O O . LEU A 1 280 ? -15.760 21.787 -29.943 1.00 89.38 280 LEU A O 1
ATOM 2252 N N . LEU A 1 281 ? -17.465 20.388 -29.498 1.00 86.75 281 LEU A N 1
ATOM 2253 C CA . LEU A 1 281 ? -16.699 19.162 -29.711 1.00 86.75 281 LEU A CA 1
ATOM 2254 C C . LEU A 1 281 ? -16.326 18.978 -31.190 1.00 86.75 281 LEU A C 1
ATOM 2256 O O . LEU A 1 281 ? -15.208 18.572 -31.493 1.00 86.75 281 LEU A O 1
ATOM 2260 N N . GLN A 1 282 ? -17.222 19.353 -32.107 1.00 92.12 282 GLN A N 1
ATOM 2261 C CA . GLN A 1 282 ? -16.947 19.327 -33.544 1.00 92.12 282 GLN A CA 1
ATOM 2262 C C . GLN A 1 282 ? -15.870 20.348 -33.945 1.00 92.12 282 GLN A C 1
ATOM 2264 O O . GLN A 1 282 ? -14.950 20.000 -34.679 1.00 92.12 282 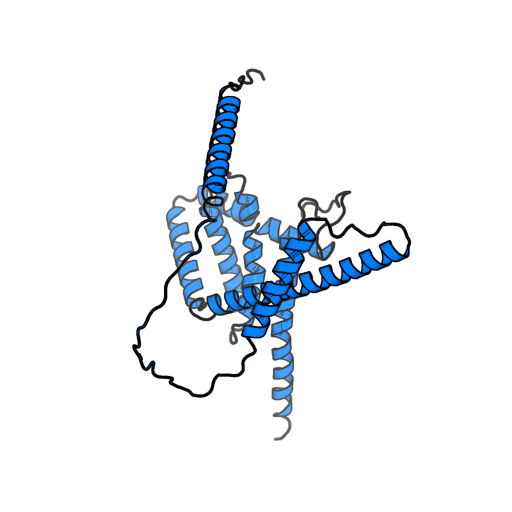GLN A O 1
ATOM 2269 N N . ARG A 1 283 ? -15.915 21.571 -33.398 1.00 91.56 283 ARG A N 1
ATOM 2270 C CA . ARG A 1 283 ? -14.882 22.586 -33.658 1.00 91.56 283 ARG A CA 1
ATOM 2271 C C . ARG A 1 283 ? -13.503 22.162 -33.136 1.00 91.56 283 ARG A C 1
ATOM 2273 O O . ARG A 1 283 ? -12.512 22.398 -33.812 1.00 91.56 283 ARG A O 1
ATOM 2280 N N . ALA A 1 284 ? -13.439 21.512 -31.971 1.00 85.69 284 ALA A N 1
ATOM 2281 C CA . ALA A 1 284 ? -12.177 21.009 -31.420 1.00 85.69 284 ALA A CA 1
ATOM 2282 C C . ALA A 1 284 ? -11.563 19.880 -32.272 1.00 85.69 284 ALA A C 1
ATOM 2284 O O . ALA A 1 284 ? -10.343 19.790 -32.389 1.00 85.69 284 ALA A O 1
ATOM 2285 N N . LEU A 1 285 ? -12.401 19.034 -32.881 1.00 90.25 285 LEU A N 1
ATOM 2286 C CA . LEU A 1 285 ? -11.961 17.993 -33.816 1.00 90.25 285 LEU A CA 1
ATOM 2287 C C . LEU A 1 285 ? -11.435 18.585 -35.127 1.00 90.25 285 LEU A C 1
ATOM 2289 O O . LEU A 1 285 ? -10.370 18.182 -35.583 1.00 90.25 285 LEU A O 1
ATOM 2293 N N . GLU A 1 286 ? -12.131 19.573 -35.691 1.00 91.75 286 GLU A N 1
ATOM 2294 C CA . GLU A 1 286 ? -11.671 20.273 -36.898 1.00 91.75 286 GLU A CA 1
ATOM 2295 C C . GLU A 1 286 ? -10.345 21.013 -36.657 1.00 91.75 286 GLU A C 1
ATOM 2297 O O . GLU A 1 286 ? -9.457 20.986 -37.507 1.00 91.75 286 GLU A O 1
ATOM 2302 N N . GLU A 1 287 ? -10.167 21.624 -35.482 1.00 85.81 287 GLU A N 1
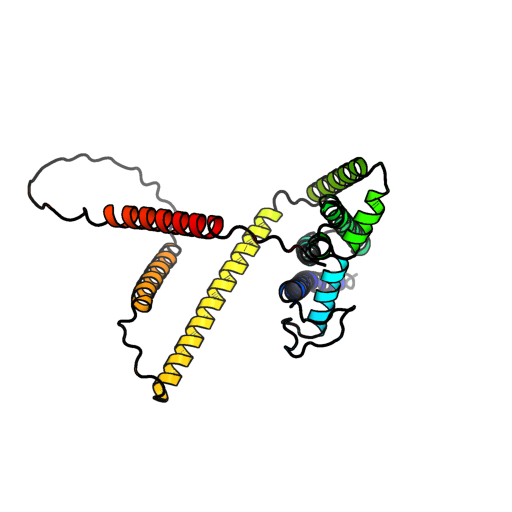ATOM 2303 C CA . GLU A 1 287 ? -8.917 22.294 -35.110 1.00 85.81 287 GLU A CA 1
ATOM 2304 C C . GLU A 1 287 ? -7.756 21.293 -34.975 1.00 85.81 287 GLU A C 1
ATOM 2306 O O . GLU A 1 287 ? -6.665 21.549 -35.488 1.00 85.81 287 GLU A O 1
ATOM 2311 N N . TYR A 1 288 ? -8.008 20.114 -34.393 1.00 81.88 288 TYR A N 1
ATOM 2312 C CA . TYR A 1 288 ? -7.025 19.031 -34.294 1.00 81.88 288 TYR A CA 1
ATOM 2313 C C . TYR A 1 288 ? -6.622 18.468 -35.668 1.00 81.88 288 TYR A C 1
ATOM 2315 O O . TYR A 1 288 ? -5.438 18.254 -35.921 1.00 81.88 288 TYR A O 1
ATOM 2323 N N . GLU A 1 289 ? -7.577 18.273 -36.581 1.00 85.19 289 GLU A N 1
ATOM 2324 C CA . GLU A 1 289 ? -7.292 17.788 -37.940 1.00 85.19 289 GLU A CA 1
ATOM 2325 C C . GLU A 1 289 ? -6.611 18.850 -38.822 1.00 85.19 289 GLU A C 1
ATOM 2327 O O . GLU A 1 289 ? -5.831 18.511 -39.714 1.00 85.19 289 GLU A O 1
ATOM 2332 N N . SER A 1 290 ? -6.846 20.139 -38.554 1.00 84.44 290 SER A N 1
ATOM 2333 C CA . SER A 1 290 ? -6.238 21.252 -39.299 1.00 84.44 290 SER A CA 1
ATOM 2334 C C . SER A 1 290 ? -4.760 21.508 -38.970 1.00 84.44 290 SER A C 1
ATOM 2336 O O . SER A 1 290 ? -4.105 22.316 -39.634 1.00 84.44 290 SER A O 1
ATOM 2338 N N . HIS A 1 291 ? -4.210 20.823 -37.966 1.00 73.06 291 HIS A N 1
ATOM 2339 C CA . HIS A 1 291 ? -2.789 20.842 -37.637 1.00 73.06 291 HIS A CA 1
ATOM 2340 C C . HIS A 1 291 ? -2.150 19.500 -38.002 1.00 73.06 291 HIS A C 1
ATOM 2342 O O . HIS A 1 291 ? -1.938 18.656 -37.129 1.00 73.06 291 HIS A O 1
ATOM 2348 N N . PRO A 1 292 ? -1.812 19.273 -39.290 1.00 60.06 292 PRO A N 1
ATOM 2349 C CA . PRO A 1 292 ? -1.025 18.112 -39.661 1.00 60.06 292 PRO A CA 1
ATOM 2350 C C . PRO A 1 292 ? 0.290 18.184 -38.892 1.00 60.06 292 PRO A C 1
ATOM 2352 O O . PRO A 1 292 ? 1.033 19.159 -39.018 1.00 60.06 292 PRO A O 1
ATOM 2355 N N . HIS A 1 293 ? 0.545 17.162 -38.071 1.00 59.31 293 HIS A N 1
ATOM 2356 C CA . HIS A 1 293 ? 1.818 16.941 -37.405 1.00 59.31 293 HIS A CA 1
ATOM 2357 C C . HIS A 1 293 ? 2.940 17.106 -38.433 1.00 59.31 293 HIS A C 1
ATOM 2359 O O . HIS A 1 293 ? 3.207 16.206 -39.230 1.00 59.31 293 HIS A O 1
ATOM 2365 N N . SER A 1 294 ? 3.585 18.273 -38.422 1.00 56.44 294 SER A N 1
ATOM 2366 C CA . SER A 1 294 ? 4.835 18.501 -39.121 1.00 56.44 294 SER A CA 1
ATOM 2367 C C . SER A 1 294 ? 5.838 17.546 -38.495 1.00 56.44 294 SER A C 1
ATOM 2369 O O . SER A 1 294 ? 6.282 17.746 -37.361 1.00 56.44 294 SER A O 1
ATOM 2371 N N . GLN A 1 295 ? 6.088 16.455 -39.213 1.00 50.62 295 GLN A N 1
ATOM 2372 C CA . GLN A 1 295 ? 7.091 15.463 -38.893 1.00 50.62 295 GLN A CA 1
ATOM 2373 C C . GLN A 1 295 ? 8.410 16.182 -38.618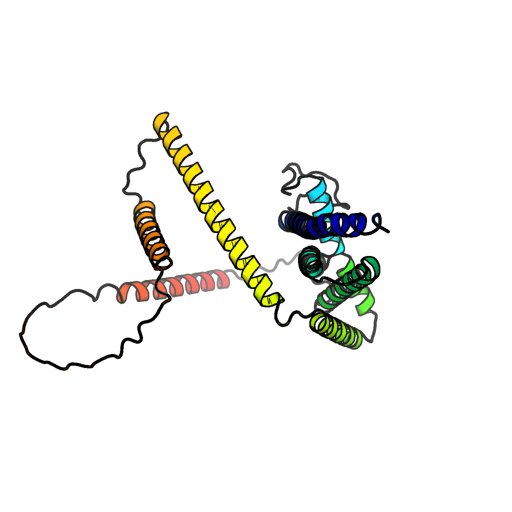 1.00 50.62 295 GLN A C 1
ATOM 2375 O O . GLN A 1 295 ? 8.950 16.887 -39.467 1.00 50.62 295 GLN A O 1
ATOM 2380 N N . SER A 1 296 ? 8.896 16.001 -37.394 1.00 52.28 296 SER A N 1
ATOM 2381 C CA . SER A 1 296 ? 10.266 16.274 -36.996 1.00 52.28 296 SER A CA 1
ATOM 2382 C C . SER A 1 296 ? 11.177 15.280 -37.720 1.00 52.28 296 SER A C 1
ATOM 2384 O O . SER A 1 296 ? 11.563 14.258 -37.155 1.00 52.28 296 SER A O 1
ATOM 2386 N N . GLU A 1 297 ? 11.501 15.560 -38.979 1.00 55.88 297 GLU A N 1
ATOM 2387 C CA . GLU A 1 297 ? 12.738 15.073 -39.579 1.00 55.88 297 GLU A CA 1
ATOM 2388 C C . GLU A 1 297 ? 13.900 15.928 -39.053 1.00 55.88 297 GLU A C 1
ATOM 2390 O O . GLU A 1 297 ? 13.932 17.139 -39.271 1.00 55.88 297 GLU A O 1
ATOM 2395 N N . GLY A 1 298 ? 14.863 15.289 -38.381 1.00 62.84 298 GLY A N 1
ATOM 2396 C CA . GLY A 1 298 ? 16.218 15.828 -38.240 1.00 62.84 298 GLY A CA 1
ATOM 2397 C C . GLY A 1 298 ? 16.804 15.852 -36.828 1.00 62.84 298 GLY A C 1
ATOM 2398 O O . GLY A 1 298 ? 16.834 16.913 -36.212 1.00 62.84 298 GLY A O 1
ATOM 2399 N N . MET A 1 299 ? 17.332 14.706 -36.377 1.00 43.03 299 MET A N 1
ATOM 2400 C CA . MET A 1 299 ? 18.716 14.462 -35.896 1.00 43.03 299 MET A CA 1
ATOM 2401 C C . MET A 1 299 ? 18.784 13.256 -34.958 1.00 43.03 299 MET A C 1
ATOM 2403 O O . MET A 1 299 ? 18.012 13.214 -33.977 1.00 43.03 299 MET A O 1
#